Protein AF-A0A943MI79-F1 (afdb_monomer_lite)

Structure (mmCIF, N/CA/C/O backbone):
data_AF-A0A943MI79-F1
#
_entry.id   AF-A0A943MI79-F1
#
loop_
_atom_site.group_PDB
_atom_site.id
_atom_site.type_symbol
_atom_site.label_atom_id
_atom_site.label_alt_id
_atom_site.label_comp_id
_atom_site.label_asym_id
_atom_site.label_entity_id
_atom_site.label_seq_id
_atom_site.pdbx_PDB_ins_code
_atom_site.Cartn_x
_atom_site.Cartn_y
_atom_site.Cartn_z
_atom_site.occupancy
_atom_site.B_iso_or_equiv
_atom_site.auth_seq_id
_atom_site.auth_comp_id
_atom_site.auth_asym_id
_atom_site.auth_atom_id
_atom_site.pdbx_PDB_model_num
ATOM 1 N N . MET A 1 1 ? 28.385 -15.521 -28.835 1.00 50.22 1 MET A N 1
ATOM 2 C CA . MET A 1 1 ? 29.757 -15.027 -28.587 1.00 50.22 1 MET A CA 1
ATOM 3 C C . MET A 1 1 ? 29.673 -14.183 -27.328 1.00 50.22 1 MET A C 1
ATOM 5 O O . MET A 1 1 ? 28.839 -13.289 -27.308 1.00 50.22 1 MET A O 1
ATOM 9 N N . VAL A 1 2 ? 30.408 -14.514 -26.263 1.00 58.53 2 VAL A N 1
ATOM 10 C CA . VAL A 1 2 ? 30.379 -13.708 -25.030 1.00 58.53 2 VAL A CA 1
ATOM 11 C C . VAL A 1 2 ? 31.142 -12.418 -25.315 1.00 58.53 2 VAL A C 1
ATOM 13 O O . VAL A 1 2 ? 32.322 -12.466 -25.661 1.00 58.53 2 VAL A O 1
ATOM 16 N N . LYS A 1 3 ? 30.450 -11.279 -25.259 1.00 72.44 3 LYS A N 1
ATOM 17 C CA . LYS A 1 3 ? 31.059 -9.962 -25.451 1.00 72.44 3 LYS A CA 1
ATOM 18 C C . LYS A 1 3 ? 31.798 -9.605 -24.163 1.00 72.44 3 LYS A C 1
ATOM 20 O O . LYS A 1 3 ? 31.194 -9.609 -23.098 1.00 72.44 3 LYS A O 1
ATOM 25 N N . GLN A 1 4 ? 33.100 -9.354 -24.251 1.00 80.12 4 GLN A N 1
ATOM 26 C CA . GLN A 1 4 ? 33.868 -8.860 -23.110 1.00 80.12 4 GLN A CA 1
ATOM 27 C C . GLN A 1 4 ? 33.695 -7.345 -23.030 1.00 80.12 4 GLN A C 1
ATOM 29 O O . GLN A 1 4 ? 33.933 -6.648 -24.018 1.00 80.12 4 GLN A O 1
ATOM 34 N N . LEU A 1 5 ? 33.255 -6.858 -21.872 1.00 79.69 5 LEU A N 1
ATOM 35 C CA . LEU A 1 5 ? 33.102 -5.435 -21.592 1.00 79.69 5 LEU A CA 1
ATOM 36 C C . LEU A 1 5 ? 34.187 -5.000 -20.601 1.00 79.69 5 LEU A C 1
ATOM 38 O O . LEU A 1 5 ? 34.474 -5.747 -19.662 1.00 79.69 5 LEU A O 1
ATOM 42 N N . PRO A 1 6 ? 34.811 -3.829 -20.802 1.00 82.50 6 PRO A N 1
ATOM 43 C CA . PRO A 1 6 ? 35.737 -3.285 -19.823 1.00 82.50 6 PRO A CA 1
ATOM 44 C C . PRO A 1 6 ? 34.976 -2.918 -18.543 1.00 82.50 6 PRO A C 1
ATOM 46 O O . PRO A 1 6 ? 33.928 -2.279 -18.603 1.00 82.50 6 PRO A O 1
ATOM 49 N N . MET A 1 7 ? 35.517 -3.321 -17.395 1.00 84.94 7 MET A N 1
ATOM 50 C CA . MET A 1 7 ? 35.010 -2.928 -16.082 1.00 84.94 7 MET A CA 1
ATOM 51 C C . MET A 1 7 ? 35.642 -1.591 -15.686 1.00 84.94 7 MET A C 1
ATOM 53 O O . MET A 1 7 ? 36.858 -1.426 -15.820 1.00 84.94 7 MET A O 1
ATOM 57 N N . SER A 1 8 ? 34.834 -0.629 -15.240 1.00 87.25 8 SER A N 1
ATOM 58 C CA . SER A 1 8 ? 35.361 0.609 -14.660 1.00 87.25 8 SER A CA 1
ATOM 59 C C . SER A 1 8 ? 35.900 0.346 -13.251 1.00 87.25 8 SER A C 1
ATOM 61 O O . SER A 1 8 ? 35.514 -0.627 -12.603 1.00 87.25 8 SER A O 1
ATOM 63 N N . LEU A 1 9 ? 36.775 1.230 -12.762 1.00 90.25 9 LEU A N 1
ATOM 64 C CA . LEU A 1 9 ? 37.278 1.153 -11.385 1.00 90.25 9 LEU A CA 1
ATOM 65 C C . LEU A 1 9 ? 36.134 1.222 -10.366 1.00 90.25 9 LEU A C 1
ATOM 67 O O . LEU A 1 9 ? 36.117 0.445 -9.422 1.00 90.25 9 LEU A O 1
ATOM 71 N N . GLU A 1 10 ? 35.154 2.091 -10.610 1.00 91.00 10 GLU A N 1
ATOM 72 C CA . GLU A 1 10 ? 33.962 2.238 -9.768 1.00 91.00 10 GLU A CA 1
ATOM 73 C C . GLU A 1 10 ? 33.171 0.922 -9.691 1.00 91.00 10 GLU A C 1
ATOM 75 O O . GLU A 1 10 ? 32.843 0.457 -8.606 1.00 91.00 10 GLU A O 1
ATOM 80 N N . THR A 1 11 ? 32.928 0.254 -10.826 1.00 89.12 11 THR A N 1
ATOM 81 C CA . THR A 1 11 ? 32.250 -1.054 -10.829 1.00 89.12 11 THR A CA 1
ATOM 82 C C . THR A 1 11 ? 33.063 -2.123 -10.098 1.00 89.12 11 THR A C 1
ATOM 84 O O . THR A 1 11 ? 32.491 -2.965 -9.410 1.00 89.12 11 THR A O 1
ATOM 87 N N . GLU A 1 12 ? 34.391 -2.110 -10.226 1.00 92.00 12 GLU A N 1
ATOM 88 C CA . GLU A 1 12 ? 35.257 -3.049 -9.507 1.00 92.00 12 GLU A CA 1
ATOM 89 C C . GLU A 1 12 ? 35.198 -2.832 -7.983 1.00 92.00 12 GLU A C 1
ATOM 91 O O . GLU A 1 12 ? 35.189 -3.800 -7.219 1.00 92.00 12 GLU A O 1
ATOM 96 N N . GLU A 1 13 ? 35.144 -1.575 -7.536 1.00 93.94 13 GLU A N 1
ATOM 97 C CA . GLU A 1 13 ? 34.991 -1.212 -6.124 1.00 93.94 13 GLU A CA 1
ATOM 98 C C . GLU A 1 13 ? 33.644 -1.680 -5.558 1.00 93.94 13 GLU A C 1
ATOM 100 O O . GLU A 1 13 ? 33.624 -2.305 -4.496 1.00 93.94 13 GLU A O 1
ATOM 105 N N . GLU A 1 14 ? 32.546 -1.480 -6.291 1.00 92.00 14 GLU A N 1
ATOM 106 C CA . GLU A 1 14 ? 31.211 -1.950 -5.891 1.00 92.00 14 GLU A CA 1
ATOM 107 C C . GLU A 1 14 ? 31.137 -3.482 -5.785 1.00 92.00 14 GLU A C 1
ATOM 109 O O . GLU A 1 14 ? 30.591 -4.023 -4.823 1.00 92.00 14 GLU A O 1
ATOM 114 N N . LEU A 1 15 ? 31.753 -4.215 -6.720 1.00 91.31 15 LEU A N 1
ATOM 115 C CA . LEU A 1 15 ? 31.803 -5.681 -6.656 1.00 91.31 15 LEU A CA 1
ATOM 116 C C . LEU A 1 15 ? 32.612 -6.179 -5.450 1.00 91.31 15 LEU A C 1
ATOM 118 O O . LEU A 1 15 ? 32.195 -7.112 -4.766 1.00 91.31 15 LEU A O 1
ATOM 122 N N . LYS A 1 16 ? 33.736 -5.527 -5.132 1.00 91.38 16 LYS A N 1
ATOM 123 C CA . LYS A 1 16 ? 34.513 -5.832 -3.917 1.00 91.38 16 LYS A CA 1
ATOM 124 C C . LYS A 1 16 ? 33.726 -5.527 -2.643 1.00 91.38 16 LYS A C 1
ATOM 126 O O . LYS A 1 16 ? 33.853 -6.259 -1.659 1.00 91.38 16 LYS A O 1
ATOM 131 N N . ALA A 1 17 ? 32.930 -4.459 -2.642 1.00 91.69 17 ALA A N 1
ATOM 132 C CA . ALA A 1 17 ? 32.052 -4.130 -1.527 1.00 91.69 17 ALA A CA 1
ATOM 133 C C . ALA A 1 17 ? 30.959 -5.197 -1.341 1.00 91.69 17 ALA A C 1
ATOM 135 O O . ALA A 1 17 ? 30.714 -5.617 -0.208 1.00 91.69 17 ALA A O 1
ATOM 136 N N . ALA A 1 18 ? 30.371 -5.695 -2.433 1.00 91.56 18 ALA A N 1
ATOM 137 C CA . ALA A 1 18 ? 29.403 -6.791 -2.404 1.00 91.56 18 ALA A CA 1
ATOM 138 C C . ALA A 1 18 ? 30.010 -8.093 -1.847 1.00 91.56 18 ALA A C 1
ATOM 140 O O . ALA A 1 18 ? 29.411 -8.713 -0.965 1.00 91.56 18 ALA A O 1
ATOM 141 N N . ASP A 1 19 ? 31.226 -8.462 -2.269 1.00 91.81 19 ASP A N 1
ATOM 142 C CA . ASP A 1 19 ? 31.959 -9.615 -1.722 1.00 91.81 19 ASP A CA 1
ATOM 143 C C . ASP A 1 19 ? 32.205 -9.467 -0.214 1.00 91.81 19 ASP A C 1
ATOM 145 O O . ASP A 1 19 ? 32.021 -10.410 0.559 1.00 91.81 19 ASP A O 1
ATOM 149 N N . HIS A 1 20 ? 32.601 -8.269 0.228 1.00 92.69 20 HIS A N 1
ATOM 150 C CA . HIS A 1 20 ? 32.823 -8.004 1.646 1.00 92.69 20 HIS A CA 1
ATOM 151 C C . HIS A 1 20 ? 31.525 -8.097 2.457 1.00 92.69 20 HIS A C 1
ATOM 153 O O . HIS A 1 20 ? 31.521 -8.671 3.546 1.00 92.69 20 HIS A O 1
ATOM 159 N N . LEU A 1 21 ? 30.414 -7.579 1.927 1.00 93.25 21 LEU A N 1
ATOM 160 C CA . LEU A 1 21 ? 29.099 -7.692 2.556 1.00 93.25 21 LEU A CA 1
ATOM 161 C C . LEU A 1 21 ? 28.654 -9.158 2.662 1.00 93.25 21 LEU A C 1
ATOM 163 O O . LEU A 1 21 ? 28.155 -9.581 3.706 1.00 93.25 21 LEU A O 1
ATOM 167 N N . PHE A 1 22 ? 28.899 -9.955 1.618 1.00 95.81 22 PHE A N 1
ATOM 168 C CA . PHE A 1 22 ? 28.648 -11.393 1.637 1.00 95.81 22 PHE A CA 1
ATOM 169 C C . PHE A 1 22 ? 29.450 -12.086 2.746 1.00 95.81 22 PHE A C 1
ATOM 171 O O . PHE A 1 22 ? 28.882 -12.834 3.545 1.00 95.81 22 PHE A O 1
ATOM 178 N N . GLU A 1 23 ? 30.751 -11.788 2.848 1.00 94.88 23 GLU A N 1
ATOM 179 C CA . GLU A 1 23 ? 31.615 -12.303 3.916 1.00 94.88 23 GLU A CA 1
ATOM 180 C C . GLU A 1 23 ? 31.106 -11.928 5.311 1.00 94.88 23 GLU A C 1
ATOM 182 O O . GLU A 1 23 ? 31.131 -12.763 6.215 1.00 94.88 23 GLU A O 1
ATOM 187 N N . GLN A 1 24 ? 30.608 -10.704 5.494 1.00 95.31 24 GLN A N 1
ATOM 188 C CA . GLN A 1 24 ? 30.042 -10.264 6.769 1.00 95.31 24 GLN A CA 1
ATOM 189 C C . GLN A 1 24 ? 28.765 -11.027 7.140 1.00 95.31 24 GLN A C 1
ATOM 191 O O . GLN A 1 24 ? 28.592 -11.385 8.305 1.00 95.31 24 GLN A O 1
ATOM 196 N N . TYR A 1 25 ? 27.870 -11.272 6.179 1.00 94.69 25 TYR A N 1
ATOM 197 C CA . TYR A 1 25 ? 26.565 -11.888 6.450 1.00 94.69 25 TYR A CA 1
ATOM 198 C C . TYR A 1 25 ? 26.663 -13.405 6.610 1.00 94.69 25 TYR A C 1
ATOM 200 O O . TYR A 1 25 ? 26.026 -13.977 7.495 1.00 94.69 25 TYR A O 1
ATOM 208 N N . TYR A 1 26 ? 27.481 -14.058 5.784 1.00 95.00 26 TYR A N 1
ATOM 209 C CA . TYR A 1 26 ? 27.602 -15.516 5.766 1.00 95.00 26 TYR A CA 1
ATOM 210 C C . TYR A 1 26 ? 28.847 -16.049 6.484 1.00 95.00 26 TYR A C 1
ATOM 212 O O . TYR A 1 26 ? 28.969 -17.259 6.674 1.00 95.00 26 TYR A O 1
ATOM 220 N N . GLY A 1 27 ? 29.785 -15.186 6.886 1.00 96.38 27 GLY A N 1
ATOM 221 C CA . GLY A 1 27 ? 31.021 -15.585 7.570 1.00 96.38 27 GLY A CA 1
ATOM 222 C C . GLY A 1 27 ? 32.015 -16.343 6.682 1.00 96.38 27 GLY A C 1
ATOM 223 O O . GLY A 1 27 ? 32.941 -16.975 7.195 1.00 96.38 27 GLY A O 1
ATOM 224 N N . ARG A 1 28 ? 31.825 -16.319 5.357 1.00 95.81 28 ARG A N 1
ATOM 225 C CA . ARG A 1 28 ? 32.677 -16.983 4.361 1.00 95.81 28 ARG A CA 1
ATOM 226 C C . ARG A 1 28 ? 32.732 -16.178 3.068 1.00 95.81 28 ARG A C 1
ATOM 228 O O . ARG A 1 28 ? 31.814 -15.423 2.778 1.00 95.81 28 ARG A O 1
ATOM 235 N N . LYS A 1 29 ? 33.768 -16.410 2.262 1.00 93.88 29 LYS A N 1
ATOM 236 C CA . LYS A 1 29 ? 33.845 -15.865 0.900 1.00 93.88 29 LYS A CA 1
ATOM 237 C C . LYS A 1 29 ? 32.759 -16.481 0.004 1.00 93.88 29 LYS A C 1
ATOM 239 O O . LYS A 1 29 ? 32.438 -17.658 0.225 1.00 93.88 29 LYS A O 1
ATOM 244 N N . PRO A 1 30 ? 32.240 -15.741 -0.992 1.00 93.38 30 PRO A N 1
ATOM 245 C CA . PRO A 1 30 ? 31.402 -16.329 -2.029 1.00 93.38 30 PRO A CA 1
ATOM 246 C C . PRO A 1 30 ? 32.192 -17.383 -2.819 1.00 93.38 30 PRO A C 1
ATOM 248 O O . PRO A 1 30 ? 33.409 -17.265 -3.005 1.00 93.38 30 PRO A O 1
ATOM 251 N N . ASP A 1 31 ? 31.511 -18.442 -3.241 1.00 93.25 31 ASP A N 1
ATOM 252 C CA . ASP A 1 31 ? 32.048 -19.480 -4.113 1.00 93.25 31 ASP A CA 1
ATOM 253 C C . ASP A 1 31 ? 31.422 -19.411 -5.519 1.00 93.25 31 ASP A C 1
ATOM 255 O O . ASP A 1 31 ? 30.925 -18.372 -5.941 1.00 93.25 31 ASP A O 1
ATOM 259 N N . LYS A 1 32 ? 31.540 -20.487 -6.305 1.00 91.31 32 LYS A N 1
ATOM 260 C CA . LYS A 1 32 ? 31.074 -20.508 -7.700 1.00 91.31 32 LYS A CA 1
ATOM 261 C C . LYS A 1 32 ? 29.561 -20.674 -7.846 1.00 91.31 32 LYS A C 1
ATOM 263 O O . LYS A 1 32 ? 29.057 -20.415 -8.934 1.00 91.31 32 LYS A O 1
ATOM 268 N N . GLU A 1 33 ? 28.882 -21.153 -6.808 1.00 92.81 33 GLU A N 1
ATOM 269 C CA . GLU A 1 33 ? 27.432 -21.362 -6.795 1.00 92.81 33 GLU A CA 1
ATOM 270 C C . GLU A 1 33 ? 26.692 -20.147 -6.211 1.00 92.81 33 GLU A C 1
ATOM 272 O O . GLU A 1 33 ? 25.475 -20.037 -6.357 1.00 92.81 33 GLU A O 1
ATOM 277 N N . ASP A 1 34 ? 27.413 -19.226 -5.564 1.00 92.69 34 ASP A N 1
ATOM 278 C CA . ASP A 1 34 ? 26.846 -17.990 -5.033 1.00 92.69 34 ASP A CA 1
ATOM 279 C C . ASP A 1 34 ? 26.646 -16.934 -6.130 1.00 92.69 34 ASP A C 1
ATOM 281 O O . ASP A 1 34 ? 27.449 -16.771 -7.054 1.00 92.69 34 ASP A O 1
ATOM 285 N N . TYR A 1 35 ? 25.569 -16.159 -6.001 1.00 89.94 35 TYR A N 1
ATOM 286 C CA . TYR A 1 35 ? 25.301 -15.044 -6.900 1.00 89.94 35 TYR A CA 1
ATOM 287 C C . TYR A 1 35 ? 26.186 -13.845 -6.562 1.00 89.94 35 TYR A C 1
ATOM 289 O O . TYR A 1 35 ? 26.303 -13.450 -5.402 1.00 89.94 35 TYR A O 1
ATOM 297 N N . VAL A 1 36 ? 26.708 -13.179 -7.594 1.00 85.75 36 VAL A N 1
ATOM 298 C CA . VAL A 1 36 ? 27.432 -11.902 -7.443 1.00 85.75 36 VAL A CA 1
ATOM 299 C C . VAL A 1 36 ? 26.549 -10.848 -6.757 1.00 85.75 36 VAL A C 1
ATOM 301 O O . VAL A 1 36 ? 26.995 -10.141 -5.862 1.00 85.75 36 VAL A O 1
ATOM 304 N N . PHE A 1 37 ? 25.263 -10.800 -7.112 1.00 86.69 37 PHE A N 1
ATOM 305 C CA . PHE A 1 37 ? 24.269 -9.898 -6.525 1.00 86.69 37 PHE A CA 1
ATOM 306 C C . PHE A 1 37 ? 23.325 -10.645 -5.570 1.00 86.69 37 PHE A C 1
ATOM 308 O O . PHE A 1 37 ? 22.112 -10.659 -5.748 1.00 86.69 37 PHE A O 1
ATOM 315 N N . SER A 1 38 ? 23.892 -11.302 -4.552 1.00 87.44 38 SER A 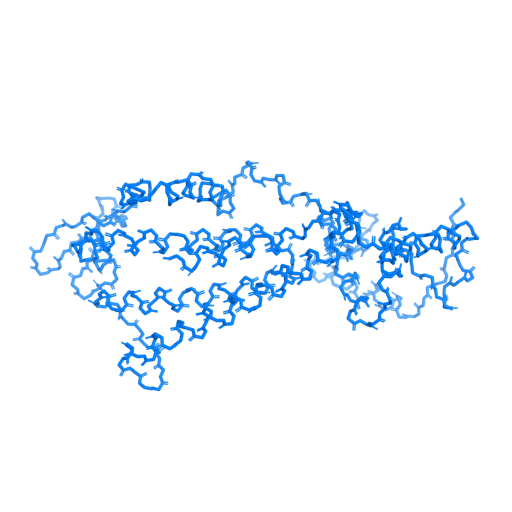N 1
ATOM 316 C CA . SER A 1 38 ? 23.161 -12.192 -3.626 1.00 87.44 38 SER A CA 1
ATOM 317 C C . SER A 1 38 ? 22.038 -11.534 -2.810 1.00 87.44 38 SER A C 1
ATOM 319 O O . SER A 1 38 ? 21.171 -12.240 -2.300 1.00 87.44 38 SER A O 1
ATOM 321 N N . PHE A 1 39 ? 22.0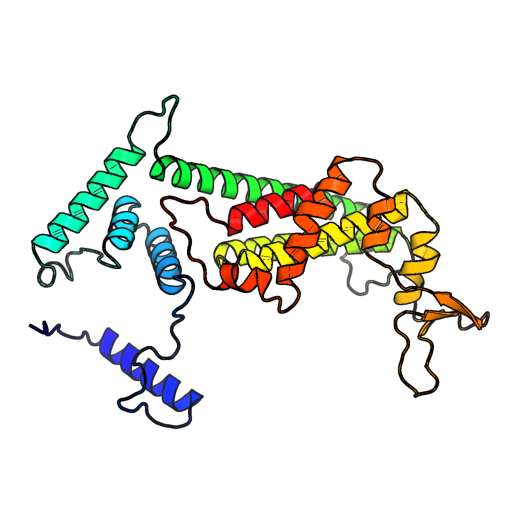59 -10.211 -2.644 1.00 88.81 39 PHE A N 1
ATOM 322 C CA . PHE A 1 39 ? 21.105 -9.477 -1.798 1.00 88.81 39 PHE A CA 1
ATOM 323 C C . PHE A 1 39 ? 20.131 -8.606 -2.592 1.00 88.81 39 PHE A C 1
ATOM 325 O O . PHE A 1 39 ? 19.312 -7.903 -2.004 1.00 88.81 39 PHE A O 1
ATOM 332 N N . THR A 1 40 ? 20.221 -8.640 -3.920 1.00 88.06 40 THR A N 1
ATOM 333 C CA . THR A 1 40 ? 19.314 -7.899 -4.788 1.00 88.06 40 THR A CA 1
ATOM 334 C C . THR A 1 40 ? 17.960 -8.609 -4.833 1.00 88.06 40 THR A C 1
ATOM 336 O O . THR A 1 40 ? 17.926 -9.824 -5.045 1.00 88.06 40 THR A O 1
ATOM 339 N N . PRO A 1 41 ? 16.838 -7.895 -4.635 1.00 87.62 41 PRO A N 1
ATOM 340 C CA . PRO A 1 41 ? 15.515 -8.493 -4.752 1.00 87.62 41 PRO A CA 1
ATOM 341 C C . PRO A 1 41 ? 15.273 -8.980 -6.186 1.00 87.62 41 PRO A C 1
ATOM 343 O O . PRO A 1 41 ? 15.570 -8.281 -7.153 1.00 87.62 41 PRO A O 1
ATOM 346 N N . ILE A 1 42 ? 14.738 -10.197 -6.309 1.00 87.25 42 ILE A N 1
ATOM 347 C CA . ILE A 1 42 ? 14.432 -10.864 -7.591 1.00 87.25 42 ILE A CA 1
ATOM 348 C C . ILE A 1 42 ? 12.924 -11.067 -7.803 1.00 87.25 42 ILE A C 1
ATOM 350 O O . ILE A 1 42 ? 12.510 -11.888 -8.617 1.00 87.25 42 ILE A O 1
ATOM 354 N N . TYR A 1 43 ? 12.103 -10.383 -7.011 1.00 86.88 43 TYR A N 1
ATOM 355 C CA . TYR A 1 43 ? 10.649 -10.473 -7.034 1.00 86.88 43 TYR A CA 1
ATOM 356 C C . TYR A 1 43 ? 10.045 -9.114 -7.393 1.00 86.88 43 TYR A C 1
ATOM 358 O O . TYR A 1 43 ? 10.663 -8.077 -7.160 1.00 86.88 43 TYR A O 1
ATOM 366 N N . GLN A 1 44 ? 8.839 -9.151 -7.967 1.00 82.50 44 GLN A N 1
ATOM 367 C CA . GLN A 1 44 ? 7.999 -7.981 -8.258 1.00 82.50 44 GLN A CA 1
ATOM 368 C C . GLN A 1 44 ? 8.694 -6.847 -9.039 1.00 82.50 44 GLN A C 1
ATOM 370 O O . GLN A 1 44 ? 8.304 -5.691 -8.911 1.00 82.50 44 GLN A O 1
ATOM 375 N N . ASP A 1 45 ? 9.719 -7.161 -9.837 1.00 86.50 45 ASP A N 1
ATOM 376 C CA . ASP A 1 45 ? 10.508 -6.180 -10.594 1.00 86.50 45 ASP A CA 1
ATOM 377 C C . ASP A 1 45 ? 11.009 -4.998 -9.732 1.00 86.50 45 ASP A C 1
ATOM 379 O O . ASP A 1 45 ? 11.220 -3.888 -10.219 1.00 86.50 45 ASP A O 1
ATOM 383 N N . GLU A 1 46 ? 11.248 -5.232 -8.435 1.00 88.31 46 GLU A N 1
ATOM 384 C CA . GLU A 1 46 ? 11.545 -4.172 -7.461 1.00 88.31 46 GLU A CA 1
ATOM 385 C C . GLU A 1 46 ? 12.778 -3.344 -7.863 1.00 88.31 46 GLU A C 1
ATOM 387 O O . GLU A 1 46 ? 12.778 -2.115 -7.772 1.00 88.31 46 GLU A O 1
ATOM 392 N N . LEU A 1 47 ? 13.830 -4.008 -8.359 1.00 89.38 47 LEU A N 1
ATOM 393 C CA . LEU A 1 47 ? 15.024 -3.322 -8.852 1.00 89.38 47 LEU A CA 1
ATOM 394 C C . LEU A 1 47 ? 14.704 -2.428 -10.057 1.00 89.38 47 LEU A C 1
ATOM 396 O O . LEU A 1 47 ? 15.174 -1.293 -10.109 1.00 89.38 47 LEU A O 1
ATOM 400 N N . LEU A 1 48 ? 13.914 -2.930 -11.009 1.00 90.44 48 LEU A N 1
ATOM 401 C CA . LEU A 1 48 ? 13.544 -2.201 -12.219 1.00 90.44 48 LEU A CA 1
ATOM 402 C C . LEU A 1 48 ? 12.794 -0.918 -11.855 1.00 90.44 48 LEU A C 1
ATOM 404 O O . LEU A 1 48 ? 13.167 0.162 -12.313 1.00 90.44 48 LEU A O 1
ATOM 408 N N . PHE A 1 49 ? 11.802 -1.016 -10.970 1.00 89.62 49 PHE A N 1
ATOM 409 C CA . PHE A 1 49 ? 11.030 0.140 -10.528 1.00 89.62 49 PHE A CA 1
ATOM 410 C C . PHE A 1 49 ? 11.867 1.165 -9.757 1.00 89.62 49 PHE A C 1
ATOM 412 O O . PHE A 1 49 ? 11.734 2.361 -10.018 1.00 89.62 49 PHE A O 1
ATOM 419 N N . LYS A 1 50 ? 12.783 0.728 -8.880 1.00 90.19 50 LYS A N 1
ATOM 420 C CA . LYS A 1 50 ? 13.716 1.638 -8.189 1.00 90.19 50 LYS A CA 1
ATOM 421 C C . LYS A 1 50 ? 14.646 2.360 -9.160 1.00 90.19 50 LYS A C 1
ATOM 423 O O . LYS A 1 50 ? 14.929 3.544 -8.981 1.00 90.19 50 LYS A O 1
ATOM 428 N N . VAL A 1 51 ? 15.113 1.676 -10.207 1.00 92.69 51 VAL A N 1
ATOM 429 C CA . VAL A 1 51 ? 15.924 2.321 -11.247 1.00 92.69 51 VAL A CA 1
ATOM 430 C C . VAL A 1 51 ? 15.084 3.321 -12.039 1.00 92.69 51 VAL A C 1
ATOM 432 O O . VAL A 1 51 ? 15.533 4.445 -12.238 1.00 92.69 51 VAL A O 1
ATOM 435 N N . MET A 1 52 ? 13.862 2.965 -12.445 1.00 93.62 52 MET A N 1
ATOM 436 C CA . MET A 1 52 ? 12.963 3.884 -13.155 1.00 93.62 52 MET A CA 1
ATOM 437 C C . MET A 1 52 ? 12.655 5.145 -12.335 1.00 93.62 52 MET A C 1
ATOM 439 O O . MET A 1 52 ? 12.717 6.250 -12.877 1.00 93.62 52 MET A O 1
ATOM 443 N N . GLU A 1 53 ? 12.404 5.008 -11.030 1.00 91.94 53 GLU A N 1
ATOM 444 C CA . GLU A 1 53 ? 12.235 6.144 -10.116 1.00 91.94 53 GLU A CA 1
ATOM 445 C C . GLU A 1 53 ? 13.504 7.010 -10.059 1.00 91.94 53 GLU A C 1
ATOM 447 O O . GLU A 1 53 ? 13.438 8.231 -10.209 1.00 91.94 53 GLU A O 1
ATOM 452 N N . ALA A 1 54 ? 14.682 6.395 -9.915 1.00 94.62 54 ALA A N 1
ATOM 453 C CA . ALA A 1 54 ? 15.950 7.120 -9.901 1.00 94.62 54 ALA A CA 1
ATOM 454 C C . ALA A 1 54 ? 16.215 7.874 -11.220 1.00 94.62 54 ALA A C 1
ATOM 456 O O . ALA A 1 54 ? 16.707 9.007 -11.192 1.00 94.62 54 ALA A O 1
ATOM 457 N N . LEU A 1 55 ? 15.864 7.287 -12.372 1.00 95.31 55 LEU A N 1
ATOM 458 C CA . LEU A 1 55 ? 15.941 7.944 -13.682 1.00 95.31 55 LEU A CA 1
ATOM 459 C C . LEU A 1 55 ? 15.007 9.160 -13.737 1.00 95.31 55 LEU A C 1
ATOM 461 O O . LEU A 1 55 ? 15.439 10.245 -14.136 1.00 95.31 55 LEU A O 1
ATOM 465 N N . GLN A 1 56 ? 13.764 9.011 -13.276 1.00 93.44 56 GLN A N 1
ATOM 466 C CA . GLN A 1 56 ? 12.796 10.106 -13.217 1.00 93.44 56 GLN A CA 1
ATOM 467 C C . GLN A 1 56 ? 13.292 11.253 -12.324 1.00 93.44 56 GLN A C 1
ATOM 469 O O . GLN A 1 56 ? 13.292 12.410 -12.748 1.00 93.44 56 GLN A O 1
ATOM 474 N N . LEU A 1 57 ? 13.775 10.945 -11.116 1.00 94.00 57 LEU A N 1
ATOM 475 C CA . LEU A 1 57 ? 14.328 11.932 -10.179 1.00 94.00 57 LEU A CA 1
ATOM 476 C C . LEU A 1 57 ? 15.595 12.616 -10.713 1.00 94.00 57 LEU A C 1
ATOM 478 O O . LEU A 1 57 ? 15.870 13.765 -10.369 1.00 94.00 57 LEU A O 1
ATOM 482 N N . SER A 1 58 ? 16.341 11.936 -11.586 1.00 95.56 58 SER A N 1
ATOM 483 C CA . SER A 1 58 ? 17.515 12.487 -12.274 1.00 95.56 58 SER A CA 1
ATOM 484 C C . SER A 1 58 ? 17.158 13.359 -13.485 1.00 95.56 58 SER A C 1
ATOM 486 O O . SER A 1 58 ? 18.053 13.882 -14.150 1.00 95.56 58 SER A O 1
ATOM 488 N N . GLY A 1 59 ? 15.866 13.536 -13.783 1.00 95.50 59 GLY A N 1
ATOM 489 C CA . GLY A 1 59 ? 15.390 14.341 -14.907 1.00 95.50 59 GLY A CA 1
ATOM 490 C C . GLY A 1 59 ? 15.577 13.673 -16.269 1.00 95.50 59 GLY A C 1
ATOM 491 O O . GLY A 1 59 ? 15.625 14.372 -17.282 1.00 95.50 59 GLY A O 1
ATOM 492 N N . ILE A 1 60 ? 15.706 12.342 -16.307 1.00 96.00 60 ILE A N 1
ATOM 493 C CA . ILE A 1 60 ? 15.740 11.594 -17.565 1.00 96.00 60 ILE A CA 1
ATOM 494 C C . ILE A 1 60 ? 14.366 11.701 -18.248 1.00 96.00 60 ILE A C 1
ATOM 496 O O . ILE A 1 60 ? 13.344 11.569 -17.568 1.00 96.00 60 ILE A O 1
ATOM 500 N N . PRO A 1 61 ? 14.310 11.952 -19.570 1.00 95.94 61 PRO A N 1
ATOM 501 C CA . PRO A 1 61 ? 13.041 12.102 -20.276 1.00 95.94 61 PRO A CA 1
ATOM 502 C C . PRO A 1 61 ? 12.154 10.843 -20.197 1.00 95.94 61 PRO A C 1
ATOM 504 O O . PRO A 1 61 ? 12.679 9.727 -20.263 1.00 95.94 61 PRO A O 1
ATOM 507 N N . PRO A 1 62 ? 10.817 10.977 -20.101 1.00 96.38 62 PRO A N 1
ATOM 508 C CA . PRO A 1 62 ? 9.907 9.834 -19.992 1.00 96.38 62 PRO A CA 1
ATOM 509 C C . PRO A 1 62 ? 10.012 8.823 -21.141 1.00 96.38 62 PRO A C 1
ATOM 511 O O . PRO A 1 62 ? 9.883 7.623 -20.910 1.00 96.38 62 PRO A O 1
ATOM 514 N N . GLU A 1 63 ? 10.286 9.281 -22.364 1.00 97.12 63 GLU A N 1
ATOM 515 C CA . GLU A 1 63 ? 10.489 8.415 -23.528 1.00 97.12 63 GLU A CA 1
ATOM 516 C C . GLU A 1 63 ? 11.732 7.525 -23.399 1.00 97.12 63 GLU A C 1
ATOM 518 O O . GLU A 1 63 ? 11.731 6.389 -23.872 1.00 97.12 63 GLU A O 1
ATOM 523 N N . ASP A 1 64 ? 12.778 8.015 -22.730 1.00 97.12 64 ASP A N 1
ATOM 524 C CA . ASP A 1 64 ? 13.999 7.259 -22.454 1.00 97.12 64 ASP A CA 1
ATOM 525 C C . ASP A 1 64 ? 13.767 6.228 -21.339 1.00 97.12 64 ASP A C 1
ATOM 527 O O . ASP A 1 64 ? 14.248 5.101 -21.438 1.00 97.12 64 ASP A O 1
ATOM 531 N N . ILE A 1 65 ? 12.963 6.565 -20.322 1.00 97.44 65 ILE A N 1
ATOM 532 C CA . ILE A 1 65 ? 12.561 5.626 -19.259 1.00 97.44 65 ILE A CA 1
ATOM 533 C C . ILE A 1 65 ? 11.665 4.513 -19.829 1.00 97.44 65 ILE A C 1
ATOM 535 O O . ILE A 1 65 ? 11.857 3.338 -19.513 1.00 97.44 65 ILE A O 1
ATOM 539 N N . TYR A 1 66 ? 10.736 4.858 -20.724 1.00 97.50 66 TYR A N 1
ATOM 540 C CA . TYR A 1 66 ? 9.915 3.878 -21.435 1.00 97.50 66 TYR A CA 1
ATOM 541 C C . TYR A 1 66 ? 10.771 2.943 -22.293 1.00 97.50 66 TYR A C 1
ATOM 543 O O . TYR A 1 66 ? 10.629 1.723 -22.225 1.00 97.50 66 TYR A O 1
ATOM 551 N N . ALA A 1 67 ? 11.705 3.495 -23.072 1.00 97.38 67 ALA A N 1
ATOM 552 C CA . ALA A 1 67 ? 12.606 2.687 -23.880 1.00 97.38 67 ALA A CA 1
ATOM 553 C C . ALA A 1 67 ? 13.489 1.780 -23.011 1.00 97.38 67 ALA A C 1
ATOM 555 O O . ALA A 1 67 ? 13.640 0.606 -23.340 1.00 97.38 67 ALA A O 1
ATOM 556 N N . TYR A 1 68 ? 13.996 2.274 -21.878 1.00 96.81 68 TYR A N 1
ATOM 557 C CA . TYR A 1 68 ? 14.715 1.475 -20.882 1.00 96.81 68 TYR A CA 1
ATOM 558 C C . TYR A 1 68 ? 13.882 0.280 -20.396 1.00 96.81 68 TYR A C 1
ATOM 560 O O . TYR A 1 68 ? 14.369 -0.849 -20.425 1.00 96.81 68 TYR A O 1
ATOM 568 N N . TYR A 1 69 ? 12.610 0.498 -20.050 1.00 96.44 69 TYR A N 1
ATOM 569 C CA . TYR A 1 69 ? 11.685 -0.570 -19.659 1.00 96.44 69 TYR A CA 1
ATOM 570 C C . TYR A 1 69 ? 11.483 -1.607 -20.780 1.00 96.44 69 TYR A C 1
ATOM 572 O O . TYR A 1 69 ? 11.676 -2.804 -20.575 1.00 96.44 69 TYR A O 1
ATOM 580 N N . LYS A 1 70 ? 11.166 -1.164 -22.005 1.00 96.25 70 LYS A N 1
ATOM 581 C CA . LYS A 1 70 ? 10.873 -2.062 -23.143 1.00 96.25 70 LYS A CA 1
ATOM 582 C C . LYS A 1 70 ? 12.085 -2.827 -23.674 1.00 96.25 70 LYS A C 1
ATOM 584 O O . LYS A 1 70 ? 11.921 -3.824 -24.379 1.00 96.25 70 LYS A O 1
ATOM 589 N N . THR A 1 71 ? 13.286 -2.349 -23.377 1.00 94.56 71 THR A N 1
ATOM 590 C CA . THR A 1 71 ? 14.552 -2.964 -23.795 1.00 94.56 71 THR A CA 1
ATOM 591 C C . THR A 1 71 ? 15.213 -3.786 -22.694 1.00 94.56 71 THR A C 1
ATOM 593 O O . THR A 1 71 ? 16.338 -4.237 -22.897 1.00 94.56 71 THR A O 1
ATOM 596 N N . ASP A 1 72 ? 14.528 -3.996 -21.565 1.00 90.44 72 ASP A N 1
ATOM 597 C CA . ASP A 1 72 ? 15.051 -4.742 -20.414 1.00 90.44 72 ASP A CA 1
ATOM 598 C C . ASP A 1 72 ? 16.364 -4.139 -19.875 1.00 90.44 72 ASP A C 1
ATOM 600 O O . ASP A 1 72 ? 17.354 -4.817 -19.601 1.00 90.44 72 ASP A O 1
ATOM 604 N N . GLY A 1 73 ? 16.388 -2.807 -19.772 1.00 91.44 73 GLY A N 1
ATOM 605 C CA . GLY A 1 73 ? 17.434 -2.079 -19.065 1.00 91.44 73 GLY A CA 1
ATOM 606 C C . GLY A 1 73 ? 18.451 -1.331 -19.932 1.00 91.44 73 GLY A C 1
ATOM 607 O O . GLY A 1 73 ? 19.475 -0.872 -19.414 1.00 91.44 73 GLY A O 1
ATOM 608 N N . LEU A 1 74 ? 18.221 -1.180 -21.241 1.00 92.75 74 LEU A N 1
ATOM 609 C CA . LEU A 1 74 ? 19.128 -0.408 -22.092 1.00 92.75 74 LEU A CA 1
ATOM 610 C C . LEU A 1 74 ? 18.871 1.092 -21.928 1.00 92.75 74 LEU A C 1
ATOM 612 O O . LEU A 1 74 ? 17.806 1.588 -22.269 1.00 92.75 74 LEU A O 1
ATOM 616 N N . LEU A 1 75 ? 19.886 1.832 -21.484 1.00 91.44 75 LEU A N 1
ATOM 617 C CA . LEU A 1 75 ? 19.901 3.295 -21.520 1.00 91.44 75 LEU A CA 1
ATOM 618 C C . LEU A 1 75 ? 21.069 3.753 -22.396 1.00 91.44 75 LEU A C 1
ATOM 620 O O . LEU A 1 75 ? 22.228 3.716 -21.974 1.00 91.44 75 LEU A O 1
ATOM 624 N N . ALA A 1 76 ? 20.784 4.120 -23.645 1.00 87.06 76 ALA A N 1
ATOM 625 C CA . ALA A 1 76 ? 21.820 4.506 -24.597 1.00 87.06 76 ALA A CA 1
ATOM 626 C C . ALA A 1 76 ? 22.362 5.910 -24.283 1.00 87.06 76 ALA A C 1
ATOM 628 O O . ALA A 1 76 ? 21.618 6.888 -24.256 1.00 87.06 76 ALA A O 1
ATOM 629 N N . CYS A 1 77 ? 23.673 6.026 -24.075 1.00 84.56 77 CYS A N 1
ATOM 630 C CA . CYS A 1 77 ? 24.341 7.292 -23.799 1.00 84.56 77 CYS A CA 1
ATOM 631 C C . CYS A 1 77 ? 25.738 7.343 -24.430 1.00 84.56 77 CYS A C 1
ATOM 633 O O . CYS A 1 77 ? 26.282 6.345 -24.904 1.00 84.56 77 CYS A O 1
ATOM 635 N N . SER A 1 78 ? 26.366 8.519 -24.409 1.00 85.19 78 SER A N 1
ATOM 636 C CA . SER A 1 78 ? 27.701 8.719 -24.992 1.00 85.19 78 SER A CA 1
ATOM 637 C C . SER A 1 78 ? 28.784 7.816 -24.387 1.00 85.19 78 SER A C 1
ATOM 639 O O . SER A 1 78 ? 29.783 7.542 -25.047 1.00 85.19 78 SER A O 1
ATOM 641 N N . VAL A 1 79 ? 28.590 7.338 -23.154 1.00 84.19 79 VAL A N 1
ATOM 642 C CA . VAL A 1 79 ? 29.558 6.504 -22.427 1.00 84.19 79 VAL A CA 1
ATOM 643 C C . VAL A 1 79 ? 29.506 5.039 -22.872 1.00 84.19 79 VAL A C 1
ATOM 645 O O . VAL A 1 79 ? 30.532 4.358 -22.853 1.00 84.19 79 VAL A O 1
ATOM 648 N N . ASN A 1 80 ? 28.338 4.542 -23.297 1.00 86.12 80 ASN A N 1
ATOM 649 C CA . ASN A 1 80 ? 28.144 3.132 -23.642 1.00 86.12 80 ASN A CA 1
ATOM 650 C C . ASN A 1 80 ? 27.810 2.871 -25.122 1.00 86.12 80 ASN A C 1
ATOM 652 O O . ASN A 1 80 ? 27.835 1.711 -25.528 1.00 86.12 80 ASN A O 1
ATOM 656 N N . ASP A 1 81 ? 27.583 3.905 -25.940 1.00 87.88 81 ASP A N 1
ATOM 657 C CA . ASP A 1 81 ? 27.130 3.791 -27.337 1.00 87.88 81 ASP A CA 1
ATOM 658 C C . ASP A 1 81 ? 27.957 2.814 -28.194 1.00 87.88 81 ASP A C 1
ATOM 660 O O . ASP A 1 81 ? 27.411 1.997 -28.936 1.00 87.88 81 ASP A O 1
ATOM 664 N N . GLN A 1 82 ? 29.283 2.827 -28.043 1.00 88.25 82 GLN A N 1
ATOM 665 C CA . GLN A 1 82 ? 30.197 1.935 -28.771 1.00 88.25 82 GLN A CA 1
ATOM 666 C C . GLN A 1 82 ? 30.018 0.442 -28.431 1.00 88.25 82 GLN A C 1
ATOM 668 O O . GLN A 1 82 ? 30.462 -0.436 -29.174 1.00 88.25 82 GLN A O 1
ATOM 673 N N . PHE A 1 83 ? 29.385 0.137 -27.297 1.00 87.19 83 PHE A N 1
ATOM 674 C CA . PHE A 1 83 ? 29.132 -1.222 -26.829 1.00 87.19 83 PHE A CA 1
ATOM 675 C C . PHE A 1 83 ? 27.724 -1.719 -27.164 1.00 87.19 83 PHE A C 1
ATOM 677 O O . PHE A 1 83 ? 27.457 -2.907 -26.974 1.00 87.19 83 PHE A O 1
ATOM 684 N N . ILE A 1 84 ? 26.852 -0.877 -27.715 1.00 89.81 84 ILE A N 1
ATOM 685 C CA . ILE A 1 84 ? 25.479 -1.239 -28.078 1.00 89.81 84 ILE A CA 1
ATOM 686 C C . ILE A 1 84 ? 25.453 -1.679 -29.547 1.00 89.81 84 ILE A C 1
ATOM 688 O O . ILE A 1 84 ? 26.138 -1.095 -30.387 1.00 89.81 84 ILE A O 1
ATOM 692 N N . SER A 1 85 ? 24.716 -2.744 -29.877 1.00 91.38 85 SER A N 1
ATOM 693 C CA . SER A 1 85 ? 24.581 -3.158 -31.277 1.00 91.38 85 SER A CA 1
ATOM 694 C C . SER A 1 85 ? 23.685 -2.184 -32.050 1.00 91.38 85 SER A C 1
ATOM 696 O O . SER A 1 85 ? 22.757 -1.612 -31.488 1.00 91.38 85 SER A O 1
ATOM 698 N N . GLU A 1 86 ? 23.906 -2.026 -33.358 1.00 93.50 86 GLU A N 1
ATOM 699 C CA . GLU A 1 86 ? 23.046 -1.172 -34.199 1.00 93.50 86 GLU A CA 1
ATOM 700 C C . GLU A 1 86 ? 21.573 -1.604 -34.172 1.00 93.50 86 GLU A C 1
ATOM 702 O O . GLU A 1 86 ? 20.674 -0.778 -34.319 1.00 93.50 86 GLU A O 1
ATOM 707 N N . LYS A 1 87 ? 21.316 -2.899 -33.946 1.00 94.38 87 LYS A N 1
ATOM 708 C CA . LYS A 1 87 ? 19.961 -3.411 -33.754 1.00 94.38 87 LYS A CA 1
ATOM 709 C C . LYS A 1 87 ? 19.355 -2.868 -32.457 1.00 94.38 87 LYS A C 1
ATOM 711 O O . LYS A 1 87 ? 18.280 -2.289 -32.512 1.00 94.38 87 LYS A O 1
ATOM 716 N N . ASP A 1 88 ? 20.054 -2.997 -31.331 1.00 94.94 88 ASP A N 1
ATOM 717 C CA . ASP A 1 88 ? 19.524 -2.570 -30.028 1.00 94.94 88 ASP A CA 1
ATOM 718 C C . ASP A 1 88 ? 19.379 -1.042 -29.956 1.00 94.94 88 ASP A C 1
ATOM 720 O O . ASP A 1 88 ? 18.403 -0.544 -29.405 1.00 94.94 88 ASP A O 1
ATOM 724 N N . LYS A 1 89 ? 20.287 -0.282 -30.593 1.00 94.69 89 LYS A N 1
ATOM 725 C CA . LYS A 1 89 ? 20.137 1.178 -30.755 1.00 94.69 89 LYS A CA 1
ATOM 726 C C . LYS A 1 89 ? 18.862 1.529 -31.510 1.00 94.69 89 LYS A C 1
ATOM 728 O O . LYS A 1 89 ? 18.141 2.445 -31.120 1.00 94.69 89 LYS A O 1
ATOM 733 N N . LYS A 1 90 ? 18.590 0.809 -32.602 1.00 95.81 90 LYS A N 1
ATOM 734 C CA . LYS A 1 90 ? 17.378 1.007 -33.395 1.00 95.81 90 LYS A CA 1
ATOM 735 C C . LYS A 1 90 ? 16.130 0.656 -32.588 1.00 95.81 90 LYS A C 1
ATOM 737 O O . LYS A 1 90 ? 15.181 1.428 -32.617 1.00 95.81 90 LYS A O 1
ATOM 742 N N . ASP A 1 91 ? 16.134 -0.470 -31.880 1.00 96.44 91 ASP A N 1
ATOM 743 C CA . ASP A 1 91 ? 15.007 -0.896 -31.046 1.00 96.44 91 ASP A CA 1
ATOM 744 C C . ASP A 1 91 ? 14.736 0.136 -29.935 1.00 96.44 91 ASP A C 1
ATOM 746 O O . ASP A 1 91 ? 13.605 0.591 -29.791 1.00 96.44 91 ASP A O 1
ATOM 750 N N . TYR A 1 92 ? 15.781 0.613 -29.250 1.00 96.75 92 TYR A N 1
ATOM 751 C CA . TYR A 1 92 ? 15.692 1.685 -28.254 1.00 96.75 92 TYR A CA 1
ATOM 752 C C . TYR A 1 92 ? 15.087 2.978 -28.832 1.00 96.75 92 TYR A C 1
ATOM 754 O O . TYR A 1 92 ? 14.138 3.519 -28.269 1.00 96.75 92 TYR A O 1
ATOM 762 N N . MET A 1 93 ? 15.567 3.452 -29.990 1.00 96.81 93 MET A N 1
ATOM 763 C CA . MET A 1 93 ? 14.993 4.632 -30.657 1.00 96.81 93 MET A CA 1
ATOM 764 C C . MET A 1 93 ? 13.530 4.423 -31.071 1.00 96.81 93 MET A C 1
ATOM 766 O O . MET A 1 93 ? 12.720 5.325 -30.877 1.00 96.81 93 MET A O 1
ATOM 770 N N . ASN A 1 94 ? 13.168 3.239 -31.578 1.00 98.06 94 ASN A N 1
ATOM 771 C CA . ASN A 1 94 ? 11.784 2.942 -31.953 1.00 98.06 94 ASN A CA 1
ATOM 772 C C . ASN A 1 94 ? 10.838 3.030 -30.746 1.00 98.06 94 ASN A C 1
ATOM 774 O O . ASN A 1 94 ? 9.735 3.545 -30.894 1.00 98.06 94 ASN A O 1
ATOM 778 N N . TYR A 1 95 ? 11.252 2.559 -29.564 1.00 98.19 95 TYR A N 1
ATOM 779 C CA . TYR A 1 95 ? 10.425 2.656 -28.357 1.00 98.19 95 TYR A CA 1
ATOM 780 C C . TYR A 1 95 ? 10.275 4.097 -27.860 1.00 98.19 95 TYR A C 1
ATOM 782 O O . TYR A 1 95 ? 9.192 4.485 -27.427 1.00 98.19 95 TYR A O 1
ATOM 790 N N . ARG A 1 96 ? 11.317 4.929 -27.980 1.00 97.88 96 ARG A N 1
ATOM 791 C CA . ARG A 1 96 ? 11.186 6.370 -27.700 1.00 97.88 96 ARG A CA 1
ATOM 792 C C . ARG A 1 96 ? 10.158 7.019 -28.622 1.00 97.88 96 ARG A C 1
ATOM 794 O O . ARG A 1 96 ? 9.303 7.772 -28.157 1.00 97.88 96 ARG A O 1
ATOM 801 N N . ASP A 1 97 ? 10.225 6.702 -29.915 1.00 98.19 97 ASP A N 1
ATOM 802 C CA . ASP A 1 97 ? 9.283 7.200 -30.919 1.00 98.19 97 ASP A CA 1
ATOM 803 C C . ASP A 1 97 ? 7.859 6.683 -30.662 1.00 98.19 97 ASP A C 1
ATOM 805 O O . ASP A 1 97 ? 6.901 7.440 -30.814 1.00 98.19 97 ASP A O 1
ATOM 809 N N . GLU A 1 98 ? 7.707 5.424 -30.237 1.00 97.75 98 GLU A N 1
ATOM 810 C CA . GLU A 1 98 ? 6.429 4.833 -29.822 1.00 97.75 98 GLU A CA 1
ATOM 811 C C . GLU A 1 98 ? 5.801 5.625 -28.673 1.00 97.75 98 GLU A C 1
ATOM 813 O O . GLU A 1 98 ? 4.657 6.068 -28.800 1.00 97.75 98 GLU A O 1
ATOM 818 N N . TYR A 1 99 ? 6.559 5.879 -27.602 1.00 97.81 99 TYR A N 1
ATOM 819 C CA . TYR A 1 99 ? 6.089 6.678 -26.470 1.00 97.81 99 TYR A CA 1
ATOM 820 C C . TYR A 1 99 ? 5.725 8.102 -26.893 1.00 97.81 99 TYR A C 1
ATOM 822 O O . TYR A 1 99 ? 4.629 8.583 -26.603 1.00 97.81 99 TYR A O 1
ATOM 830 N N . CYS A 1 100 ? 6.621 8.775 -27.624 1.00 97.75 100 CYS A N 1
ATOM 831 C CA . CYS A 1 100 ? 6.392 10.135 -28.106 1.00 97.75 100 CYS A CA 1
ATOM 832 C C . CYS A 1 100 ? 5.149 10.216 -28.989 1.00 97.75 100 CYS A C 1
ATOM 834 O O . CYS A 1 100 ? 4.382 11.173 -28.896 1.00 97.75 100 CYS A O 1
ATOM 836 N N . LYS A 1 101 ? 4.928 9.225 -29.853 1.00 96.62 101 LYS A N 1
ATOM 837 C CA . LYS A 1 101 ? 3.729 9.162 -30.679 1.00 96.62 101 LYS A CA 1
ATOM 838 C C . LYS A 1 101 ? 2.491 8.976 -29.806 1.00 96.62 101 LYS A C 1
ATOM 840 O O . LYS A 1 101 ? 1.561 9.762 -29.941 1.00 96.62 101 LYS A O 1
ATOM 845 N N . ALA A 1 102 ? 2.505 8.000 -28.900 1.00 95.88 102 ALA A N 1
ATOM 846 C CA . ALA A 1 102 ? 1.370 7.686 -28.042 1.00 95.88 102 ALA A CA 1
ATOM 847 C C . ALA A 1 102 ? 0.965 8.870 -27.152 1.00 95.88 102 ALA A C 1
ATOM 849 O O . ALA A 1 102 ? -0.213 9.207 -27.092 1.00 95.88 102 ALA A O 1
ATOM 850 N N . ILE A 1 103 ? 1.915 9.553 -26.503 1.00 95.38 103 ILE A N 1
ATOM 851 C CA . ILE A 1 103 ? 1.597 10.663 -25.592 1.00 95.38 103 ILE A CA 1
ATOM 852 C C . ILE A 1 103 ? 1.081 11.906 -26.334 1.00 95.38 103 ILE A C 1
ATOM 854 O O . ILE A 1 103 ? 0.228 12.6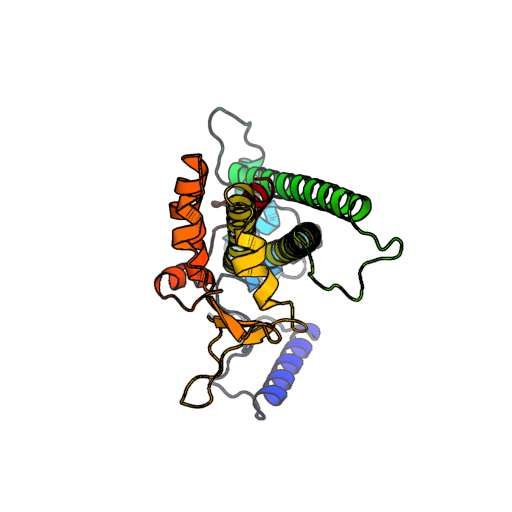21 -25.811 1.00 95.38 103 ILE A O 1
ATOM 858 N N . ASN A 1 104 ? 1.558 12.146 -27.562 1.00 94.31 104 ASN A N 1
ATOM 859 C CA . ASN A 1 104 ? 1.177 13.302 -28.380 1.00 94.31 104 ASN A CA 1
ATOM 860 C C . ASN A 1 104 ? -0.067 13.058 -29.252 1.00 94.31 104 ASN A C 1
ATOM 862 O O . ASN A 1 104 ? -0.510 13.976 -29.952 1.00 94.31 104 ASN A O 1
ATOM 866 N N . GLU A 1 105 ? -0.633 11.849 -29.249 1.00 94.25 105 GLU A N 1
ATOM 867 C CA . GLU A 1 105 ? -1.902 11.579 -29.924 1.00 94.25 105 GLU A CA 1
ATOM 868 C C . GLU A 1 105 ? -3.021 12.443 -29.309 1.00 94.25 105 GLU A C 1
ATOM 870 O O . GLU A 1 105 ? -3.166 12.489 -28.085 1.00 94.25 105 GLU A O 1
ATOM 875 N N . PRO A 1 106 ? -3.827 13.159 -30.119 1.00 91.75 106 PRO A N 1
ATOM 876 C CA . PRO A 1 106 ? -4.920 13.964 -29.589 1.00 91.75 106 PRO A CA 1
ATOM 877 C C . PRO A 1 106 ? -5.917 13.110 -28.805 1.00 91.75 106 PRO A C 1
ATOM 879 O O . PRO A 1 106 ? -6.342 12.058 -29.282 1.00 91.75 106 PRO A O 1
ATOM 882 N N . LEU A 1 107 ? -6.347 13.604 -27.643 1.00 88.50 107 LEU A N 1
ATOM 883 C CA . LEU A 1 107 ? -7.407 12.961 -26.871 1.00 88.50 107 LEU A CA 1
ATOM 884 C C . LEU A 1 107 ? -8.700 12.911 -27.697 1.00 88.50 107 LEU A C 1
ATOM 886 O O . LEU A 1 107 ? -9.201 13.941 -28.158 1.00 88.50 107 LEU A O 1
ATOM 890 N N . ALA A 1 108 ? -9.232 11.705 -27.866 1.00 85.00 108 ALA A N 1
ATOM 891 C CA . ALA A 1 108 ? -10.492 11.419 -28.541 1.00 85.00 108 ALA A CA 1
ATOM 892 C C . ALA A 1 108 ? -11.412 10.610 -27.605 1.00 85.00 108 ALA A C 1
ATOM 894 O O . ALA A 1 108 ? -11.118 10.452 -26.422 1.00 85.00 108 ALA A O 1
ATOM 895 N N . ASP A 1 109 ? -12.515 10.065 -28.129 1.00 84.56 109 ASP A N 1
ATOM 896 C CA . ASP A 1 109 ? -13.428 9.196 -27.361 1.00 84.56 109 ASP A CA 1
ATOM 897 C C . ASP A 1 109 ? -12.746 7.913 -26.838 1.00 84.56 109 ASP A C 1
ATOM 899 O O . ASP A 1 109 ? -13.257 7.245 -25.940 1.00 84.56 109 ASP A O 1
ATOM 903 N N . THR A 1 110 ? -11.584 7.569 -27.396 1.00 85.75 110 THR A N 1
ATOM 904 C CA . THR A 1 110 ? -10.710 6.484 -26.948 1.00 85.75 110 THR A CA 1
ATOM 905 C C . THR A 1 110 ? -9.325 7.034 -26.632 1.00 85.75 110 THR A C 1
ATOM 907 O O . THR A 1 110 ? -8.818 7.880 -27.368 1.00 85.75 110 THR A O 1
ATOM 910 N N . ILE A 1 111 ? -8.702 6.506 -25.582 1.00 91.56 111 ILE A N 1
ATOM 911 C CA . ILE A 1 111 ? -7.345 6.840 -25.141 1.00 91.56 111 ILE A CA 1
ATOM 912 C C . ILE A 1 111 ? -6.452 5.602 -25.281 1.00 91.56 111 ILE A C 1
ATOM 914 O O . ILE A 1 111 ? -6.931 4.484 -25.070 1.00 91.56 111 ILE A O 1
ATOM 918 N N . ASN A 1 112 ? -5.184 5.772 -25.669 1.00 94.31 112 ASN A N 1
ATOM 919 C CA . ASN A 1 112 ? -4.237 4.652 -25.674 1.00 94.31 112 ASN A CA 1
ATOM 920 C C . ASN A 1 112 ? -3.760 4.329 -24.245 1.00 94.31 112 ASN A C 1
ATOM 922 O O . ASN A 1 112 ? -3.910 5.143 -23.332 1.00 94.31 112 ASN A O 1
ATOM 926 N N . THR A 1 113 ? -3.221 3.128 -24.032 1.00 95.00 113 THR A N 1
ATOM 927 C CA . THR A 1 113 ? -2.892 2.646 -22.682 1.00 95.00 113 THR A CA 1
ATOM 928 C C . THR A 1 113 ? -1.763 3.444 -22.034 1.00 95.00 113 THR A C 1
ATOM 930 O O . THR A 1 113 ? -1.896 3.813 -20.874 1.00 95.00 113 THR A O 1
ATOM 933 N N . ILE A 1 114 ? -0.748 3.862 -22.798 1.00 96.12 114 ILE A N 1
ATOM 934 C CA . ILE A 1 114 ? 0.336 4.737 -22.31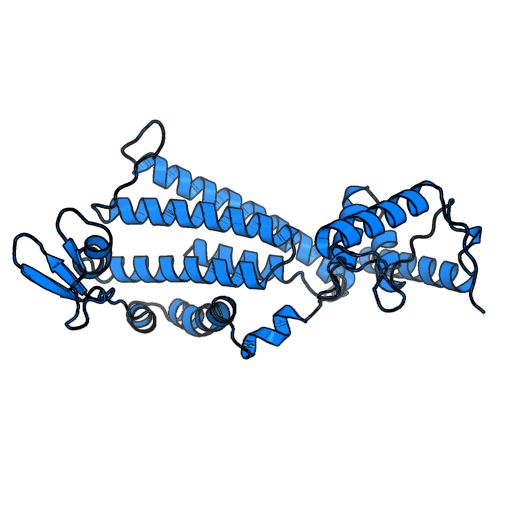4 1.00 96.12 114 ILE A CA 1
ATOM 935 C C . ILE A 1 114 ? -0.212 6.079 -21.800 1.00 96.12 114 ILE A C 1
ATOM 937 O O . ILE A 1 114 ? 0.181 6.557 -20.738 1.00 96.12 114 ILE A O 1
ATOM 941 N N . GLN A 1 115 ? -1.142 6.701 -22.529 1.00 95.38 115 GLN A N 1
ATOM 942 C CA . GLN A 1 115 ? -1.808 7.925 -22.077 1.00 95.38 115 GLN A CA 1
ATOM 943 C C . GLN A 1 115 ? -2.689 7.671 -20.847 1.00 95.38 115 GLN A C 1
ATOM 945 O O . GLN A 1 115 ? -2.699 8.480 -19.918 1.00 95.38 115 GLN A O 1
ATOM 950 N N . LEU A 1 116 ? -3.424 6.553 -20.825 1.00 94.81 116 LEU A N 1
ATOM 951 C CA . LEU A 1 116 ? -4.267 6.169 -19.694 1.00 94.81 116 LEU A CA 1
ATOM 952 C C . LEU A 1 116 ? -3.443 5.998 -18.416 1.00 94.81 116 LEU A C 1
ATOM 954 O O . LEU A 1 116 ? -3.839 6.525 -17.378 1.00 94.81 116 LEU A O 1
ATOM 958 N N . THR A 1 117 ? -2.316 5.289 -18.476 1.00 95.62 117 THR A N 1
ATOM 959 C CA . THR A 1 117 ? -1.464 5.063 -17.307 1.00 95.62 117 THR A CA 1
ATOM 960 C C . THR A 1 117 ? -0.768 6.341 -16.868 1.00 95.62 117 THR A C 1
ATOM 962 O O . THR A 1 117 ? -0.809 6.659 -15.681 1.00 95.62 117 THR A O 1
ATOM 965 N N . ALA A 1 118 ? -0.217 7.130 -17.796 1.00 93.38 118 ALA A N 1
ATOM 966 C CA . ALA A 1 118 ? 0.443 8.394 -17.475 1.00 93.38 118 ALA A CA 1
ATOM 967 C C . ALA A 1 118 ? -0.511 9.377 -16.773 1.00 93.38 118 ALA A C 1
ATOM 969 O O . ALA A 1 118 ? -0.262 9.791 -15.638 1.00 93.38 118 ALA A O 1
ATOM 970 N N . TYR A 1 119 ? -1.642 9.705 -17.405 1.00 93.94 119 TYR A N 1
ATOM 971 C CA . TYR A 1 119 ? -2.594 10.666 -16.843 1.00 93.94 119 TYR A CA 1
ATOM 972 C C . TYR A 1 119 ? -3.391 10.088 -15.674 1.00 93.94 119 TYR A C 1
ATOM 974 O O . TYR A 1 119 ? -3.729 10.807 -14.735 1.00 93.94 119 TYR A O 1
ATOM 982 N N . GLY A 1 120 ? -3.701 8.792 -15.711 1.00 95.44 120 GLY A N 1
ATOM 983 C CA . GLY A 1 120 ? -4.419 8.111 -14.641 1.00 95.44 120 GLY A CA 1
ATOM 984 C C . GLY A 1 120 ? -3.602 8.056 -13.355 1.00 95.44 120 GLY A C 1
ATOM 985 O O . GLY A 1 120 ? -4.123 8.406 -12.298 1.00 95.44 120 GLY A O 1
ATOM 986 N N . ASN A 1 121 ? -2.317 7.701 -13.431 1.00 95.19 121 ASN A N 1
ATOM 987 C CA . ASN A 1 121 ? -1.437 7.689 -12.262 1.00 95.19 121 ASN A CA 1
ATOM 988 C C . ASN A 1 121 ? -1.199 9.106 -11.718 1.00 95.19 121 ASN A C 1
ATOM 990 O O . ASN A 1 121 ? -1.252 9.297 -10.503 1.00 95.19 121 ASN A O 1
ATOM 994 N N . GLU A 1 122 ? -1.036 10.114 -12.583 1.00 94.75 122 GLU A N 1
ATOM 995 C CA . GLU A 1 122 ? -0.948 11.520 -12.158 1.00 94.75 122 GLU A CA 1
ATOM 996 C C . GLU A 1 122 ? -2.232 11.978 -11.442 1.00 94.75 122 GLU A C 1
ATOM 998 O O . GLU A 1 122 ? -2.182 12.596 -10.373 1.00 94.75 122 GLU A O 1
ATOM 1003 N N . LEU A 1 123 ? -3.401 11.628 -11.987 1.00 96.06 123 LEU A N 1
ATOM 1004 C CA . LEU A 1 123 ? -4.691 11.939 -11.379 1.00 96.06 123 LEU A CA 1
ATOM 1005 C C . LEU A 1 123 ? -4.851 11.256 -10.018 1.00 96.06 123 LEU A C 1
ATOM 1007 O O . LEU A 1 123 ? -5.286 11.907 -9.063 1.00 96.06 123 LEU A O 1
ATOM 1011 N N . LEU A 1 124 ? -4.521 9.966 -9.916 1.00 96.56 124 LEU A N 1
ATOM 1012 C CA . LEU A 1 124 ? -4.615 9.212 -8.668 1.00 96.56 124 LEU A CA 1
ATOM 1013 C C . LEU A 1 124 ? -3.671 9.786 -7.606 1.00 96.56 124 LEU A C 1
ATOM 1015 O O . LEU A 1 124 ? -4.114 10.033 -6.486 1.00 96.56 124 LEU A O 1
ATOM 1019 N N . SER A 1 125 ? -2.421 10.072 -7.974 1.00 95.38 125 SER A N 1
ATOM 1020 C CA . SER A 1 125 ? -1.432 10.715 -7.104 1.00 95.38 125 SER A CA 1
ATOM 1021 C C . SER A 1 125 ? -1.936 12.068 -6.595 1.00 95.38 125 SER A C 1
ATOM 1023 O O . SER A 1 125 ? -2.096 12.259 -5.389 1.00 95.38 125 SER A O 1
ATOM 1025 N N . SER A 1 126 ? -2.329 12.969 -7.503 1.00 96.25 126 SER A N 1
ATOM 1026 C CA . SER A 1 126 ? -2.834 14.295 -7.132 1.00 96.25 126 SER A CA 1
ATOM 1027 C C . SER A 1 126 ? -4.099 14.226 -6.272 1.00 96.25 126 SER A C 1
ATOM 1029 O O . SER A 1 126 ? -4.317 15.065 -5.392 1.00 96.25 126 SER A O 1
ATOM 1031 N N . THR A 1 127 ? -4.968 13.247 -6.532 1.00 96.19 127 THR A N 1
ATOM 1032 C CA . THR A 1 127 ? -6.187 13.036 -5.744 1.00 96.19 127 THR A CA 1
ATOM 1033 C C . THR A 1 127 ? -5.843 12.563 -4.340 1.00 96.19 127 THR A C 1
ATOM 1035 O O . THR A 1 127 ? -6.390 13.101 -3.376 1.00 96.19 127 THR A O 1
ATOM 1038 N N . PHE A 1 128 ? -4.926 11.603 -4.213 1.00 96.31 128 PHE A N 1
ATOM 1039 C CA . PHE A 1 128 ? -4.498 11.084 -2.923 1.00 96.31 128 PHE A CA 1
ATOM 1040 C C . PHE A 1 128 ? -3.882 12.188 -2.065 1.00 96.31 128 PHE A C 1
ATOM 1042 O O . PHE A 1 128 ? -4.345 12.386 -0.942 1.00 96.31 128 PHE A O 1
ATOM 1049 N N . ASP A 1 129 ? -2.953 12.975 -2.612 1.00 95.31 129 ASP A N 1
ATOM 1050 C CA . ASP A 1 129 ? -2.296 14.071 -1.891 1.00 95.31 129 ASP A CA 1
ATOM 1051 C C . ASP A 1 129 ? -3.313 15.078 -1.342 1.00 95.31 129 ASP A C 1
ATOM 1053 O O . ASP A 1 129 ? -3.314 15.410 -0.153 1.00 95.31 129 ASP A O 1
ATOM 1057 N N . LYS A 1 130 ? -4.256 15.510 -2.191 1.00 95.62 130 LYS A N 1
ATOM 1058 C CA . LYS A 1 130 ? -5.324 16.444 -1.800 1.00 95.62 130 LYS A CA 1
ATOM 1059 C C . LYS A 1 130 ? -6.221 15.867 -0.710 1.00 95.62 130 LYS A C 1
ATOM 1061 O O . LYS A 1 130 ? -6.605 16.587 0.214 1.00 95.62 130 LYS A O 1
ATOM 1066 N N . VAL A 1 131 ? -6.621 14.601 -0.834 1.00 94.69 131 VAL A N 1
ATOM 1067 C CA . VAL A 1 131 ? -7.494 13.951 0.154 1.00 94.69 131 VAL A CA 1
ATOM 1068 C C . VAL A 1 131 ? -6.749 13.770 1.470 1.00 94.69 131 VAL A C 1
ATOM 1070 O O . VAL A 1 131 ? -7.292 14.113 2.519 1.00 94.69 131 VAL A O 1
ATOM 1073 N N . GLN A 1 132 ? -5.505 13.298 1.428 1.00 95.19 132 GLN A N 1
ATOM 1074 C CA . GLN A 1 132 ? -4.666 13.113 2.604 1.00 95.19 132 GLN A CA 1
ATOM 1075 C C . GLN A 1 132 ? -4.468 14.431 3.355 1.00 95.19 132 GLN A C 1
ATOM 1077 O O . GLN A 1 132 ? -4.688 14.473 4.566 1.00 95.19 132 GLN A O 1
ATOM 1082 N N . GLU A 1 133 ? -4.086 15.503 2.661 1.00 95.88 133 GLU A N 1
ATOM 1083 C CA . GLU A 1 133 ? -3.878 16.819 3.266 1.00 95.88 133 GLU A CA 1
ATOM 1084 C C . GLU A 1 133 ? -5.148 17.308 3.974 1.00 95.88 133 GLU A C 1
ATOM 1086 O O . GLU A 1 133 ? -5.115 17.663 5.156 1.00 95.88 133 GLU A O 1
ATOM 1091 N N . ARG A 1 134 ? -6.293 17.258 3.282 1.00 96.06 134 ARG A N 1
ATOM 1092 C CA . ARG A 1 134 ? -7.584 17.705 3.824 1.00 96.06 134 ARG A CA 1
ATOM 1093 C C . ARG A 1 134 ? -8.044 16.858 5.000 1.00 96.06 134 ARG A C 1
ATOM 1095 O O . ARG A 1 134 ? -8.530 17.410 5.988 1.00 96.06 134 ARG A O 1
ATOM 1102 N N . LEU A 1 135 ? -7.895 15.540 4.910 1.00 95.62 135 LEU A N 1
ATOM 1103 C CA . LEU A 1 135 ? -8.281 14.617 5.969 1.00 95.62 135 LEU A CA 1
ATOM 1104 C C . LEU A 1 135 ? -7.419 14.842 7.215 1.00 95.62 135 LEU A C 1
ATOM 1106 O O . LEU A 1 135 ? -7.953 15.009 8.309 1.00 95.62 135 LEU A O 1
ATOM 1110 N N . ILE A 1 136 ? -6.095 14.925 7.053 1.00 96.94 136 ILE A N 1
ATOM 1111 C CA . ILE A 1 136 ? -5.170 15.196 8.158 1.00 96.94 136 ILE A CA 1
ATOM 1112 C C . ILE A 1 136 ? -5.453 16.567 8.777 1.00 96.94 136 ILE A C 1
ATOM 1114 O O . ILE A 1 136 ? -5.522 16.674 10.000 1.00 96.94 136 ILE A O 1
ATOM 1118 N N . GLY A 1 137 ? -5.645 17.605 7.961 1.00 97.00 137 GLY A N 1
ATOM 1119 C CA . GLY A 1 137 ? -5.996 18.942 8.438 1.00 97.00 137 GLY A CA 1
ATOM 1120 C C . GLY A 1 137 ? -7.293 18.945 9.253 1.00 97.00 137 GLY A C 1
ATOM 1121 O O . GLY A 1 137 ? -7.313 19.454 10.372 1.00 97.00 137 GLY A O 1
ATOM 1122 N N . SER A 1 138 ? -8.344 18.299 8.741 1.00 96.81 138 SER A N 1
ATOM 1123 C CA . SER A 1 138 ? -9.653 18.221 9.409 1.00 96.81 138 SER A CA 1
ATOM 1124 C C . SER A 1 138 ? -9.596 17.444 10.726 1.00 96.81 138 SER A C 1
ATOM 1126 O O . SER A 1 138 ? -10.190 17.858 11.720 1.00 96.81 138 SER A O 1
ATOM 1128 N N . LEU A 1 139 ? -8.854 16.333 10.763 1.00 96.06 139 LEU A N 1
ATOM 1129 C CA . LEU A 1 139 ? -8.684 15.535 11.976 1.00 96.06 139 LEU A CA 1
ATOM 1130 C C . LEU A 1 139 ? -7.819 16.252 13.021 1.00 96.06 139 LEU A C 1
ATOM 1132 O O . LEU A 1 139 ? -8.116 16.161 14.209 1.00 96.06 139 LEU A O 1
ATOM 1136 N N . ASN A 1 140 ? -6.789 16.997 12.608 1.00 95.56 140 ASN A N 1
ATOM 1137 C CA . ASN A 1 140 ? -6.009 17.826 13.531 1.00 95.56 140 ASN A CA 1
ATOM 1138 C C . ASN A 1 140 ? -6.860 18.944 14.139 1.00 95.56 140 ASN A C 1
ATOM 1140 O O . ASN A 1 140 ? -6.797 19.162 15.345 1.00 95.56 140 ASN A O 1
ATOM 1144 N N . ASP A 1 141 ? -7.684 19.620 13.338 1.00 95.06 141 ASP A N 1
ATOM 1145 C CA . ASP A 1 141 ? -8.629 20.616 13.849 1.00 95.06 141 ASP A CA 1
ATOM 1146 C C . ASP A 1 141 ? -9.638 19.990 14.833 1.00 95.06 141 ASP A C 1
ATOM 1148 O O . ASP A 1 141 ? -9.871 20.531 15.916 1.00 95.06 141 ASP A O 1
ATOM 1152 N N . PHE A 1 142 ? -10.169 18.801 14.523 1.00 94.75 142 PHE A N 1
ATOM 1153 C CA . PHE A 1 142 ? -10.994 18.039 15.463 1.00 94.75 142 PHE A CA 1
ATOM 1154 C C . PHE A 1 142 ? -10.254 17.760 16.781 1.00 94.75 142 PHE A C 1
ATOM 1156 O O . PHE A 1 142 ? -10.806 18.028 17.849 1.00 94.75 142 PHE A O 1
ATOM 1163 N N . ILE A 1 143 ? -9.007 17.281 16.723 1.00 94.25 143 ILE A N 1
ATOM 1164 C CA . ILE A 1 143 ? -8.187 17.004 17.911 1.00 94.25 143 ILE A CA 1
ATOM 1165 C C . ILE A 1 143 ? -7.952 18.285 18.719 1.00 94.25 143 ILE A C 1
ATOM 1167 O O . ILE A 1 143 ? -8.144 18.271 19.929 1.00 94.25 143 ILE A O 1
ATOM 1171 N N . HIS A 1 144 ? -7.601 19.402 18.080 1.00 91.56 144 HIS A N 1
ATOM 1172 C CA . HIS A 1 144 ? -7.373 20.674 18.771 1.00 91.56 144 HIS A CA 1
ATOM 1173 C C . HIS A 1 144 ? -8.622 21.205 19.479 1.00 91.56 144 HIS A C 1
ATOM 1175 O O . HIS A 1 144 ? -8.509 21.772 20.562 1.00 91.56 144 HIS A O 1
ATOM 1181 N N . ARG A 1 145 ? -9.811 21.014 18.895 1.00 91.69 145 ARG A N 1
ATOM 1182 C CA . ARG A 1 145 ? -11.078 21.463 19.492 1.00 91.69 145 ARG A CA 1
ATOM 1183 C C . ARG A 1 145 ? -11.550 20.602 20.664 1.00 91.69 145 ARG A C 1
ATOM 1185 O O . ARG A 1 145 ? -12.309 21.098 21.492 1.00 91.69 145 ARG A O 1
ATOM 1192 N N . HIS A 1 146 ? -11.139 19.336 20.718 1.00 90.94 146 HIS A N 1
ATOM 1193 C CA . HIS A 1 146 ? -11.662 18.362 21.686 1.00 90.94 146 HIS A CA 1
ATOM 1194 C C . HIS A 1 146 ? -10.605 17.819 22.654 1.00 90.94 146 HIS A C 1
ATOM 1196 O O . HIS A 1 146 ? -10.955 17.111 23.594 1.00 90.94 146 HIS A O 1
ATOM 1202 N N . SER A 1 147 ? -9.328 18.148 22.461 1.00 87.69 147 SER A N 1
ATOM 1203 C CA . SER A 1 147 ? -8.272 17.857 23.425 1.00 87.69 147 SER A CA 1
ATOM 1204 C C . SER A 1 147 ? -8.244 18.911 24.530 1.00 87.69 147 SER A C 1
ATOM 1206 O O . SER A 1 147 ? -8.344 20.109 24.275 1.00 87.69 147 SER A O 1
ATOM 1208 N N . THR A 1 148 ? -8.051 18.461 25.766 1.00 79.94 148 THR A N 1
ATOM 1209 C CA . THR A 1 148 ? -7.825 19.327 26.930 1.00 79.94 148 THR A CA 1
ATOM 1210 C C . THR A 1 148 ? -6.360 19.751 27.087 1.00 79.94 148 THR A C 1
ATOM 1212 O O . THR A 1 148 ? -6.058 20.535 27.981 1.00 79.94 148 THR A O 1
ATOM 1215 N N . GLU A 1 149 ? -5.455 19.253 26.234 1.00 78.69 149 GLU A N 1
ATOM 1216 C CA . GLU A 1 149 ? -4.002 19.435 26.339 1.00 78.69 149 GLU A CA 1
ATOM 1217 C C . GLU A 1 149 ? -3.475 20.434 25.289 1.00 78.69 149 GLU A C 1
ATOM 1219 O O . GLU A 1 149 ? -3.197 20.057 24.145 1.00 78.69 149 GLU A O 1
ATOM 1224 N N . PRO A 1 150 ? -3.282 21.720 25.642 1.00 70.19 150 PRO A N 1
ATOM 1225 C CA . PRO A 1 150 ? -2.932 22.764 24.675 1.00 70.19 150 PRO A CA 1
ATOM 1226 C C . PRO A 1 150 ? -1.520 22.619 24.081 1.00 70.19 150 PRO A C 1
ATOM 1228 O O . PRO A 1 150 ? -1.258 23.142 23.002 1.00 70.19 150 PRO A O 1
ATOM 1231 N N . ASN A 1 151 ? -0.614 21.906 24.762 1.00 76.44 151 ASN A N 1
ATOM 1232 C CA . ASN A 1 151 ? 0.792 21.752 24.361 1.00 76.44 151 ASN A CA 1
ATOM 1233 C C . ASN A 1 151 ? 1.103 20.391 23.707 1.00 76.44 151 ASN A C 1
ATOM 1235 O O . ASN A 1 151 ? 2.272 20.071 23.465 1.00 76.44 151 ASN A O 1
ATOM 1239 N N . GLY A 1 152 ? 0.071 19.591 23.426 1.00 78.19 152 GLY A N 1
ATOM 1240 C CA . GLY A 1 152 ? 0.187 18.259 22.835 1.00 78.19 152 GLY A CA 1
ATOM 1241 C C . GLY A 1 152 ? -0.149 17.124 23.806 1.00 78.19 152 GLY A C 1
ATOM 1242 O O . GLY A 1 152 ? -0.032 17.256 25.020 1.00 78.19 152 GLY A O 1
ATOM 1243 N N . ILE A 1 153 ? -0.567 15.989 23.241 1.00 84.12 153 ILE A N 1
ATOM 1244 C CA . ILE A 1 153 ? -1.015 14.800 23.975 1.00 84.12 153 ILE A CA 1
ATOM 1245 C C . ILE A 1 153 ? 0.162 13.821 24.100 1.00 84.12 153 ILE A C 1
ATOM 1247 O O . ILE A 1 153 ? 0.546 13.196 23.110 1.00 84.12 153 ILE A O 1
ATOM 1251 N N . TYR A 1 154 ? 0.727 13.671 25.303 1.00 81.00 154 TYR A N 1
ATOM 1252 C CA . TYR A 1 154 ? 1.904 12.812 25.541 1.00 81.00 154 TYR A CA 1
ATOM 1253 C C . TYR A 1 154 ? 1.609 11.575 26.401 1.00 81.00 154 TYR A C 1
ATOM 1255 O O . TYR A 1 154 ? 2.165 10.513 26.140 1.00 81.00 154 TYR A O 1
ATOM 1263 N N . ASN A 1 155 ? 0.701 11.687 27.376 1.00 81.00 155 ASN A N 1
ATOM 1264 C CA . ASN A 1 155 ? 0.330 10.611 28.303 1.00 81.00 155 ASN A CA 1
ATOM 1265 C C . ASN A 1 155 ? -1.157 10.282 28.146 1.00 81.00 155 ASN A C 1
ATOM 1267 O O . ASN A 1 155 ? -1.963 10.548 29.029 1.00 81.00 155 ASN A O 1
ATOM 1271 N N . TYR A 1 156 ? -1.529 9.799 26.963 1.00 83.75 156 TYR A N 1
ATOM 1272 C CA . TYR A 1 156 ? -2.926 9.526 26.645 1.00 83.75 156 TYR A CA 1
ATOM 1273 C C . TYR A 1 156 ? -3.464 8.336 27.454 1.00 83.75 156 TYR A C 1
ATOM 1275 O O . TYR A 1 156 ? -2.939 7.225 27.351 1.00 83.75 156 TYR A O 1
ATOM 1283 N N . GLU A 1 157 ? -4.558 8.564 28.177 1.00 85.81 157 GLU A N 1
ATOM 1284 C CA . GLU A 1 157 ? -5.364 7.536 28.832 1.00 85.81 157 GLU A CA 1
ATOM 1285 C C . GLU A 1 157 ? -6.800 7.617 28.316 1.00 85.81 157 GLU A C 1
ATOM 1287 O O . GLU A 1 157 ? -7.374 8.696 28.193 1.00 85.81 157 GLU A O 1
ATOM 1292 N N . MET A 1 158 ? -7.383 6.468 27.979 1.00 89.19 158 MET A N 1
ATOM 1293 C CA . MET A 1 158 ? -8.740 6.407 27.442 1.00 89.19 158 MET A CA 1
ATOM 1294 C C . MET A 1 158 ? -9.732 6.185 28.580 1.00 89.19 158 MET A C 1
ATOM 1296 O O . MET A 1 158 ? -9.819 5.073 29.097 1.00 89.19 158 MET A O 1
ATOM 1300 N N . GLN A 1 159 ? -10.495 7.220 28.934 1.00 88.94 159 GLN A N 1
ATOM 1301 C CA . GLN A 1 159 ? -11.494 7.161 30.009 1.00 88.94 159 GLN A CA 1
ATOM 1302 C C . GLN A 1 159 ? -12.927 7.360 29.494 1.00 88.94 159 GLN A C 1
ATOM 1304 O O . GLN A 1 159 ? -13.901 6.979 30.146 1.00 88.94 159 GLN A O 1
ATOM 1309 N N . SER A 1 160 ? -13.077 7.929 28.299 1.00 90.56 160 SER A N 1
ATOM 1310 C CA . SER A 1 160 ? -14.362 8.322 27.729 1.00 90.56 160 SER A CA 1
ATOM 1311 C C . SER A 1 160 ? -14.479 8.017 26.234 1.00 90.56 160 SER A C 1
ATOM 1313 O O . SER A 1 160 ? -13.502 7.727 25.540 1.00 90.56 160 SER A O 1
ATOM 1315 N N . GLU A 1 161 ? -15.706 8.123 25.716 1.00 91.94 161 GLU A N 1
ATOM 1316 C CA . GLU A 1 161 ? -15.969 8.048 24.274 1.00 91.94 161 GLU A CA 1
ATOM 1317 C C . GLU A 1 161 ? -15.234 9.156 23.511 1.00 91.94 161 GLU A C 1
ATOM 1319 O O . GLU A 1 161 ? -14.706 8.903 22.432 1.00 91.94 161 GLU A O 1
ATOM 1324 N N . ALA A 1 162 ? -15.138 10.363 24.082 1.00 91.44 162 ALA A N 1
ATOM 1325 C CA . ALA A 1 162 ? -14.396 11.468 23.480 1.00 91.44 162 ALA A CA 1
ATOM 1326 C C . ALA A 1 162 ? -12.908 11.124 23.331 1.00 91.44 162 ALA A C 1
ATOM 1328 O O . ALA A 1 162 ? -12.329 11.351 22.267 1.00 91.44 162 ALA A O 1
ATOM 1329 N N . ASP A 1 163 ? -12.314 10.481 24.340 1.00 91.12 163 ASP A N 1
ATOM 1330 C CA . ASP A 1 163 ? -10.935 10.007 24.249 1.00 91.12 163 ASP A CA 1
ATOM 1331 C C . ASP A 1 163 ? -10.798 8.990 23.118 1.00 91.12 163 ASP A C 1
ATOM 1333 O O . ASP A 1 163 ? -9.855 9.075 22.328 1.00 91.12 163 ASP A O 1
ATOM 1337 N N . TYR A 1 164 ? -11.735 8.047 22.990 1.00 93.06 164 TYR A N 1
ATOM 1338 C CA . TYR A 1 164 ? -11.721 7.068 21.901 1.00 93.06 164 TYR A CA 1
ATOM 1339 C C . TYR A 1 164 ? -11.781 7.726 20.516 1.00 93.06 164 TYR A C 1
ATOM 1341 O O . TYR A 1 164 ? -11.070 7.290 19.606 1.00 93.06 164 TYR A O 1
ATOM 1349 N N . LEU A 1 165 ? -12.562 8.799 20.353 1.00 93.19 165 LEU A N 1
ATOM 1350 C CA . LEU A 1 165 ? -12.595 9.586 19.116 1.00 93.19 165 LEU A CA 1
ATOM 1351 C C . LEU A 1 165 ? -11.245 10.260 18.832 1.00 93.19 165 LEU A C 1
ATOM 1353 O O . LEU A 1 165 ? -10.773 10.217 17.696 1.00 93.19 165 LEU A O 1
ATOM 1357 N N . LEU A 1 166 ? -10.585 10.825 19.850 1.00 93.56 166 LEU A N 1
ATOM 1358 C CA . LEU A 1 166 ? -9.243 11.409 19.708 1.00 93.56 166 LEU A CA 1
ATOM 1359 C C . LEU A 1 166 ? -8.211 10.356 19.284 1.00 93.56 166 LEU A C 1
ATOM 1361 O O . LEU A 1 166 ? -7.444 10.579 18.344 1.00 93.56 166 LEU A O 1
ATOM 1365 N N . PHE A 1 167 ? -8.221 9.182 19.922 1.00 93.06 167 PHE A N 1
ATOM 1366 C CA . PHE A 1 167 ? -7.371 8.056 19.528 1.00 93.06 167 PHE A CA 1
ATOM 1367 C C . PHE A 1 167 ? -7.641 7.625 18.084 1.00 93.06 167 PHE A C 1
ATOM 1369 O O . PHE A 1 167 ? -6.701 7.439 17.310 1.00 93.06 167 PHE A O 1
ATOM 1376 N N . SER A 1 168 ? -8.916 7.508 17.714 1.00 94.69 168 SER A N 1
ATOM 1377 C CA . SER A 1 168 ? -9.355 7.133 16.369 1.00 94.69 168 SER A CA 1
ATOM 1378 C C . SER A 1 168 ? -8.834 8.116 15.320 1.00 94.69 168 SER A C 1
ATOM 1380 O O . SER A 1 168 ? -8.256 7.687 14.324 1.00 94.69 168 SER A O 1
ATOM 1382 N N . ALA A 1 169 ? -8.943 9.422 15.578 1.00 95.06 169 ALA A N 1
ATOM 1383 C CA . ALA A 1 169 ? -8.424 10.471 14.705 1.00 95.06 169 ALA A CA 1
ATOM 1384 C C . ALA A 1 169 ? -6.894 10.402 14.555 1.00 95.06 169 ALA A C 1
ATOM 1386 O O . ALA A 1 169 ? -6.377 10.398 13.436 1.00 95.06 169 ALA A O 1
ATOM 1387 N N . ILE A 1 170 ? -6.154 10.273 15.665 1.00 94.50 170 ILE A N 1
ATOM 1388 C CA . ILE A 1 170 ? -4.685 10.152 15.643 1.00 94.50 170 ILE A CA 1
ATOM 1389 C C . ILE A 1 170 ? -4.252 8.894 14.886 1.00 94.50 170 ILE A C 1
ATOM 1391 O O . ILE A 1 170 ? -3.308 8.943 14.090 1.00 94.50 170 ILE A O 1
ATOM 1395 N N . LYS A 1 171 ? -4.931 7.764 15.114 1.00 94.38 171 LYS A N 1
ATOM 1396 C CA . LYS A 1 171 ? -4.658 6.507 14.414 1.00 94.38 171 LYS A CA 1
ATOM 1397 C C . LYS A 1 171 ? -4.876 6.668 12.912 1.00 94.38 171 LYS A C 1
ATOM 1399 O O . LYS A 1 171 ? -4.002 6.262 12.147 1.00 94.38 171 LYS A O 1
ATOM 1404 N N . THR A 1 172 ? -5.967 7.309 12.491 1.00 96.19 172 THR A N 1
ATOM 1405 C CA . THR A 1 172 ? -6.226 7.602 11.075 1.00 96.19 172 THR A CA 1
ATOM 1406 C C . THR A 1 172 ? -5.129 8.472 10.468 1.00 96.19 172 THR A C 1
ATOM 1408 O O . THR A 1 172 ? -4.555 8.088 9.453 1.00 96.19 172 THR A O 1
ATOM 1411 N N . ILE A 1 173 ? -4.730 9.569 11.125 1.00 96.25 173 ILE A N 1
ATOM 1412 C CA . ILE A 1 173 ? -3.628 10.430 10.654 1.00 96.25 173 ILE A CA 1
ATOM 1413 C C . ILE A 1 173 ? -2.331 9.630 10.478 1.00 96.25 173 ILE A C 1
ATOM 1415 O O . ILE A 1 173 ? -1.679 9.725 9.437 1.00 96.25 173 ILE A O 1
ATOM 1419 N N . LYS A 1 174 ? -1.935 8.846 11.489 1.00 96.00 174 LYS A N 1
ATOM 1420 C CA . LYS A 1 174 ? -0.704 8.041 11.429 1.00 96.00 174 LYS A CA 1
ATOM 1421 C C . LYS A 1 174 ? -0.765 6.993 10.321 1.00 96.00 174 LYS A C 1
ATOM 1423 O O . LYS A 1 174 ? 0.232 6.783 9.640 1.00 96.00 174 LYS A O 1
ATOM 1428 N N . THR A 1 175 ? -1.930 6.387 10.116 1.00 96.38 175 THR A N 1
ATOM 1429 C CA . THR A 1 175 ? -2.132 5.389 9.063 1.00 96.38 175 THR A CA 1
ATOM 1430 C C . THR A 1 175 ? -2.028 6.021 7.677 1.00 96.38 175 THR A C 1
ATOM 1432 O O . THR A 1 175 ? -1.286 5.510 6.849 1.00 96.38 175 THR A O 1
ATOM 1435 N N . MET A 1 176 ? -2.660 7.177 7.443 1.00 96.00 176 MET A N 1
ATOM 1436 C CA . MET A 1 176 ? -2.554 7.902 6.168 1.00 96.00 176 MET A CA 1
ATOM 1437 C C . MET A 1 176 ? -1.116 8.325 5.850 1.00 96.00 176 MET A C 1
ATOM 1439 O O . MET A 1 176 ? -0.675 8.203 4.712 1.00 96.00 176 MET A O 1
ATOM 1443 N N . LYS A 1 177 ? -0.353 8.764 6.861 1.00 95.75 177 LYS A N 1
ATOM 1444 C CA . LYS A 1 177 ? 1.086 9.035 6.705 1.00 95.75 177 LYS A CA 1
ATOM 1445 C C . LYS A 1 177 ? 1.877 7.777 6.341 1.00 95.75 177 LYS A C 1
ATOM 1447 O O . LYS A 1 177 ? 2.770 7.857 5.510 1.00 95.75 177 LYS A O 1
ATOM 1452 N N . GLY A 1 178 ? 1.545 6.634 6.942 1.00 96.94 178 GLY A N 1
ATOM 1453 C CA . GLY A 1 178 ? 2.146 5.346 6.593 1.00 96.94 178 GLY A CA 1
ATOM 1454 C C . GLY A 1 178 ? 1.839 4.927 5.154 1.00 96.94 178 GLY A C 1
ATOM 1455 O O . GLY A 1 178 ? 2.742 4.509 4.443 1.00 96.94 178 GLY A O 1
ATOM 1456 N N . ILE A 1 179 ? 0.596 5.110 4.699 1.00 96.81 179 ILE A N 1
ATOM 1457 C CA . ILE A 1 179 ? 0.192 4.817 3.315 1.00 96.81 179 ILE A CA 1
ATOM 1458 C C . ILE A 1 179 ? 1.000 5.650 2.319 1.00 96.81 179 ILE A C 1
ATOM 1460 O O . ILE A 1 179 ? 1.487 5.093 1.346 1.00 96.81 179 ILE A O 1
ATOM 1464 N N . ALA A 1 180 ? 1.210 6.942 2.584 1.00 95.38 180 ALA A N 1
ATOM 1465 C CA . ALA A 1 180 ? 2.022 7.792 1.711 1.00 95.38 180 ALA A CA 1
ATOM 1466 C C . ALA A 1 180 ? 3.461 7.269 1.533 1.00 95.38 180 ALA A C 1
ATOM 1468 O O . ALA A 1 180 ? 4.007 7.345 0.440 1.00 95.38 180 ALA A O 1
ATOM 1469 N N . LEU A 1 181 ? 4.059 6.692 2.583 1.00 94.75 181 LEU A N 1
ATOM 1470 C CA . LEU A 1 181 ? 5.376 6.053 2.483 1.00 94.75 181 LEU A CA 1
ATOM 1471 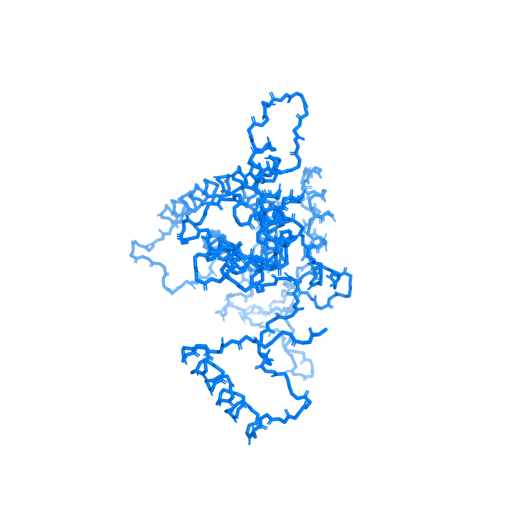C C . LEU A 1 181 ? 5.320 4.758 1.658 1.00 94.75 181 LEU A C 1
ATOM 1473 O O . LEU A 1 181 ? 6.192 4.517 0.835 1.00 94.75 181 LEU A O 1
ATOM 1477 N N . LEU A 1 182 ? 4.280 3.943 1.852 1.00 95.25 182 LEU A N 1
ATOM 1478 C CA . LEU A 1 182 ? 4.118 2.662 1.154 1.00 95.25 182 LEU A CA 1
ATOM 1479 C C . LEU A 1 182 ? 3.797 2.807 -0.337 1.00 95.25 182 LEU A C 1
ATOM 1481 O O . LEU A 1 182 ? 4.072 1.883 -1.096 1.00 95.25 182 LEU A O 1
ATOM 1485 N N . ILE A 1 183 ? 3.219 3.936 -0.756 1.00 93.44 183 ILE A N 1
ATOM 1486 C CA . ILE A 1 183 ? 3.038 4.258 -2.177 1.00 93.44 183 ILE A CA 1
ATOM 1487 C C . ILE A 1 183 ? 4.397 4.345 -2.872 1.00 93.44 183 ILE A C 1
ATOM 1489 O O . ILE A 1 183 ? 4.562 3.754 -3.935 1.00 93.44 183 ILE A O 1
ATOM 1493 N N . ASN A 1 184 ? 5.362 5.035 -2.257 1.00 87.00 184 ASN A N 1
ATOM 1494 C CA . ASN A 1 184 ? 6.702 5.205 -2.825 1.00 87.00 184 ASN A CA 1
ATOM 1495 C C . ASN A 1 184 ? 7.451 3.868 -2.894 1.00 87.00 184 ASN A C 1
ATOM 1497 O O . ASN A 1 184 ? 8.102 3.577 -3.888 1.00 87.00 184 ASN A O 1
ATOM 1501 N N . GLU A 1 185 ? 7.287 3.020 -1.877 1.00 87.81 185 GLU A N 1
ATOM 1502 C CA . GLU A 1 185 ? 7.856 1.663 -1.866 1.00 87.81 185 GLU A CA 1
ATOM 1503 C C . GLU A 1 185 ? 7.083 0.670 -2.759 1.00 87.81 185 GLU A C 1
ATOM 1505 O O . GLU A 1 185 ? 7.497 -0.474 -2.906 1.00 87.81 185 GLU A O 1
ATOM 1510 N N . GLN A 1 186 ? 5.955 1.089 -3.343 1.00 88.62 186 GLN A N 1
ATOM 1511 C CA . GLN A 1 186 ? 5.091 0.289 -4.215 1.00 88.62 186 GLN A CA 1
ATOM 1512 C C . GLN A 1 186 ? 4.586 -1.025 -3.589 1.00 88.62 186 GLN A C 1
ATOM 1514 O O . GLN A 1 186 ? 4.579 -2.065 -4.243 1.00 88.62 186 GLN A O 1
ATOM 1519 N N . ILE A 1 187 ? 4.119 -0.978 -2.334 1.00 91.56 187 ILE A N 1
ATOM 1520 C CA . ILE A 1 187 ? 3.674 -2.171 -1.582 1.00 91.56 187 ILE A CA 1
ATOM 1521 C C . ILE A 1 187 ? 2.152 -2.131 -1.318 1.00 91.56 187 ILE A C 1
ATOM 1523 O O . ILE A 1 187 ? 1.718 -1.784 -0.205 1.00 91.56 187 ILE A O 1
ATOM 1527 N N . PRO A 1 188 ? 1.301 -2.464 -2.310 1.00 93.44 188 PRO A N 1
ATOM 1528 C CA . PRO A 1 188 ? -0.153 -2.332 -2.200 1.00 93.44 188 PRO A CA 1
ATOM 1529 C C . PRO A 1 188 ? -0.775 -3.247 -1.135 1.00 93.44 188 PRO A C 1
ATOM 1531 O O . PRO A 1 188 ? -1.748 -2.860 -0.483 1.00 93.44 188 PRO A O 1
ATOM 1534 N N . GLU A 1 189 ? -0.210 -4.428 -0.884 1.00 93.25 189 GLU A N 1
ATOM 1535 C CA . GLU A 1 189 ? -0.689 -5.382 0.126 1.00 93.25 189 GLU A CA 1
ATOM 1536 C C . GLU A 1 189 ? -0.629 -4.768 1.528 1.00 93.25 189 GLU A C 1
ATOM 1538 O O . GLU A 1 189 ? -1.570 -4.873 2.323 1.00 93.25 189 GLU A O 1
ATOM 1543 N N . CYS A 1 190 ? 0.462 -4.054 1.819 1.00 94.06 190 CYS A N 1
ATOM 1544 C CA . CYS A 1 190 ? 0.634 -3.328 3.072 1.00 94.06 190 CYS A CA 1
ATOM 1545 C C . CYS A 1 190 ? -0.359 -2.164 3.187 1.00 94.06 190 CYS A C 1
ATOM 1547 O O . CYS A 1 190 ? -0.884 -1.913 4.274 1.00 94.06 190 CYS A O 1
ATOM 1549 N N . ILE A 1 191 ? -0.684 -1.485 2.081 1.00 96.31 191 ILE A N 1
ATOM 1550 C CA . ILE A 1 191 ? -1.705 -0.426 2.065 1.00 96.31 191 ILE A CA 1
ATOM 1551 C C . ILE A 1 191 ? -3.094 -1.012 2.353 1.00 96.31 191 ILE A C 1
ATOM 1553 O O . ILE A 1 191 ? -3.809 -0.482 3.206 1.00 96.31 191 ILE A O 1
ATOM 1557 N N . HIS A 1 192 ? -3.462 -2.135 1.727 1.00 94.81 192 HIS A N 1
ATOM 1558 C CA . HIS A 1 192 ? -4.721 -2.833 2.010 1.00 94.81 192 HIS A CA 1
ATOM 1559 C C . HIS A 1 192 ? -4.817 -3.290 3.470 1.00 94.81 192 HIS A C 1
ATOM 1561 O O . HIS A 1 192 ? -5.847 -3.093 4.120 1.00 94.81 192 HIS A O 1
ATOM 1567 N N . SER A 1 193 ? -3.728 -3.837 4.014 1.00 93.88 193 SER A N 1
ATOM 1568 C CA . SER A 1 193 ? -3.611 -4.220 5.424 1.00 93.88 193 SER A CA 1
ATOM 1569 C C . SER A 1 193 ? -3.840 -3.028 6.370 1.00 93.88 193 SER A C 1
ATOM 1571 O O . SER A 1 193 ? -4.624 -3.106 7.324 1.00 93.88 193 SER A O 1
ATOM 1573 N N . LEU A 1 194 ? -3.249 -1.867 6.071 1.00 95.19 194 LEU A N 1
ATOM 1574 C CA . LEU A 1 194 ? -3.490 -0.639 6.831 1.00 95.19 194 LEU A CA 1
ATOM 1575 C C . LEU A 1 194 ? -4.935 -0.149 6.701 1.00 95.19 194 LEU A C 1
ATOM 1577 O O . LEU A 1 194 ? -5.571 0.176 7.711 1.00 95.19 194 LEU A O 1
ATOM 1581 N N . GLY A 1 195 ? -5.481 -0.137 5.488 1.00 94.31 195 GLY A N 1
ATOM 1582 C CA . GLY A 1 195 ? -6.840 0.321 5.237 1.00 94.31 195 GLY A CA 1
ATOM 1583 C C . GLY A 1 195 ? -7.906 -0.567 5.878 1.00 94.31 195 GLY A C 1
ATOM 1584 O O . GLY A 1 195 ? -8.929 -0.056 6.333 1.00 94.31 195 GLY A O 1
ATOM 1585 N N . ARG A 1 196 ? -7.654 -1.872 6.025 1.00 93.12 196 ARG A N 1
ATOM 1586 C CA . ARG A 1 196 ? -8.483 -2.776 6.839 1.00 93.12 196 ARG A CA 1
ATOM 1587 C C . ARG A 1 196 ? -8.653 -2.238 8.256 1.00 93.12 196 ARG A C 1
ATOM 1589 O O . ARG A 1 196 ? -9.758 -2.229 8.790 1.00 93.12 196 ARG A O 1
ATOM 1596 N N . SER A 1 197 ? -7.568 -1.766 8.872 1.00 91.19 197 SER A N 1
ATOM 1597 C CA . SER A 1 197 ? -7.595 -1.238 10.242 1.00 91.19 197 SER A CA 1
ATOM 1598 C C . SER A 1 197 ? -8.396 0.065 10.378 1.00 91.19 197 SER A C 1
ATOM 1600 O O . SER A 1 197 ? -8.971 0.318 11.440 1.00 91.19 197 SER A O 1
ATOM 1602 N N . LEU A 1 198 ? -8.464 0.867 9.310 1.00 93.19 198 LEU A N 1
ATOM 1603 C CA . LEU A 1 198 ? -9.282 2.080 9.236 1.00 93.19 198 LEU A CA 1
ATOM 1604 C C . LEU A 1 198 ? -10.757 1.740 9.057 1.00 93.19 198 LEU A C 1
ATOM 1606 O O . LEU A 1 198 ? -11.600 2.314 9.742 1.00 93.19 198 LEU A O 1
ATOM 1610 N N . PHE A 1 199 ? -11.060 0.735 8.236 1.00 94.00 199 PHE A N 1
ATOM 1611 C CA . PHE A 1 199 ? -12.423 0.236 8.111 1.00 94.00 199 PHE A CA 1
ATOM 1612 C C . PHE A 1 199 ? -12.940 -0.361 9.427 1.00 94.00 199 PHE A C 1
ATOM 1614 O O . PHE A 1 199 ? -14.077 -0.108 9.813 1.00 94.00 199 PHE A O 1
ATOM 1621 N N . GLU A 1 200 ? -12.106 -1.079 10.189 1.00 92.56 200 GLU A N 1
ATOM 1622 C CA . GLU A 1 200 ? -12.503 -1.517 11.536 1.00 92.56 200 GLU A CA 1
ATOM 1623 C C . GLU A 1 200 ? -12.805 -0.352 12.464 1.00 92.56 200 GLU A C 1
ATOM 1625 O O . GLU A 1 200 ? -13.765 -0.412 13.227 1.00 92.56 200 GLU A O 1
ATOM 1630 N N . ASN A 1 201 ? -11.990 0.701 12.407 1.00 92.94 201 ASN A N 1
ATOM 1631 C CA . ASN A 1 201 ? -12.217 1.900 13.199 1.00 92.94 201 ASN A CA 1
ATOM 1632 C C . ASN A 1 201 ? -13.597 2.499 12.882 1.00 92.94 201 ASN A C 1
ATOM 1634 O O . ASN A 1 201 ? -14.399 2.719 13.786 1.00 92.94 201 ASN A O 1
ATOM 1638 N N . TYR A 1 202 ? -13.916 2.635 11.593 1.00 92.88 202 TYR A N 1
ATOM 1639 C CA . TYR A 1 202 ? -15.238 3.041 11.121 1.00 92.88 202 TYR A CA 1
ATOM 1640 C C . TYR A 1 202 ? -16.359 2.121 11.647 1.00 92.88 202 TYR A C 1
ATOM 1642 O O . TYR A 1 202 ? -17.362 2.602 12.175 1.00 92.88 202 TYR A O 1
ATOM 1650 N N . MET A 1 203 ? -16.175 0.797 11.606 1.00 93.75 203 MET A N 1
ATOM 1651 C CA . MET A 1 203 ? -17.145 -0.171 12.140 1.00 93.75 203 MET A CA 1
ATOM 1652 C C . MET A 1 203 ? -17.403 0.010 13.640 1.00 93.75 203 MET A C 1
ATOM 1654 O O . MET A 1 203 ? -18.551 -0.071 14.088 1.00 93.75 203 MET A O 1
ATOM 1658 N N . TYR A 1 204 ? -16.354 0.263 14.425 1.00 94.31 204 TYR A N 1
ATOM 1659 C CA . TYR A 1 204 ? -16.484 0.548 15.851 1.00 94.31 204 TYR A CA 1
ATOM 1660 C C . TYR A 1 204 ? -17.240 1.855 16.100 1.00 94.31 204 TYR A C 1
ATOM 1662 O O . TYR A 1 204 ? -18.170 1.864 16.906 1.00 94.31 204 TYR A O 1
ATOM 1670 N N . LEU A 1 205 ? -16.899 2.929 15.384 1.00 92.88 205 LEU A N 1
ATOM 1671 C CA . LEU A 1 205 ? -17.586 4.220 15.488 1.00 92.88 205 LEU A CA 1
ATOM 1672 C C . LEU A 1 205 ? -19.068 4.108 15.113 1.00 92.88 205 LEU A C 1
ATOM 1674 O O . LEU A 1 205 ? -19.935 4.596 15.839 1.00 92.88 205 LEU A O 1
ATOM 1678 N N . ASN A 1 206 ? -19.380 3.391 14.033 1.00 92.94 206 ASN A N 1
ATOM 1679 C CA . ASN A 1 206 ? -20.753 3.126 13.615 1.00 92.94 206 ASN A CA 1
ATOM 1680 C C . ASN A 1 206 ? -21.536 2.361 14.697 1.00 92.94 206 ASN A C 1
ATOM 1682 O O . ASN A 1 206 ? -22.666 2.728 15.036 1.00 92.94 206 ASN A O 1
ATOM 1686 N N . LYS A 1 207 ? -20.914 1.340 15.303 1.00 94.06 207 LYS A N 1
ATOM 1687 C CA . LYS A 1 207 ? -21.524 0.574 16.394 1.00 94.06 207 LYS A CA 1
ATOM 1688 C C . LYS A 1 207 ? -21.760 1.427 17.642 1.00 94.06 207 LYS A C 1
ATOM 1690 O O . LYS A 1 207 ? -22.837 1.306 18.218 1.00 94.06 207 LYS A O 1
ATOM 1695 N N . ILE A 1 208 ? -20.812 2.280 18.039 1.00 93.31 208 ILE A N 1
ATOM 1696 C CA . ILE A 1 208 ? -20.973 3.213 19.172 1.00 93.31 208 ILE A CA 1
ATOM 1697 C C . ILE A 1 208 ? -22.142 4.169 18.908 1.00 93.31 208 ILE A C 1
ATOM 1699 O O . ILE A 1 208 ? -23.013 4.323 19.760 1.00 93.31 208 ILE A O 1
ATOM 1703 N N . ASN A 1 209 ? -22.230 4.729 17.698 1.00 90.94 209 ASN A N 1
ATOM 1704 C CA . ASN A 1 209 ? -23.331 5.614 17.308 1.00 90.94 209 ASN A CA 1
ATOM 1705 C C . ASN A 1 209 ? -24.703 4.920 17.338 1.00 90.94 209 ASN A C 1
ATOM 1707 O O . ASN A 1 209 ? -25.719 5.562 17.606 1.00 90.94 209 ASN A O 1
ATOM 1711 N N . CYS A 1 210 ? -24.759 3.617 17.050 1.00 91.50 210 CYS A N 1
ATOM 1712 C CA . CYS A 1 210 ? -26.002 2.844 17.100 1.00 91.50 210 CYS A CA 1
ATOM 1713 C C . CYS A 1 210 ? -26.340 2.314 18.503 1.00 91.50 210 CYS A C 1
ATOM 1715 O O . CYS A 1 210 ? -27.507 2.059 18.793 1.00 91.50 210 CYS A O 1
ATOM 1717 N N . ASP A 1 211 ? -25.336 2.109 19.351 1.00 92.56 211 ASP A N 1
ATOM 1718 C CA . ASP A 1 211 ? -25.449 1.512 20.678 1.00 92.56 211 ASP A CA 1
ATOM 1719 C C . ASP A 1 211 ? -24.460 2.197 21.636 1.00 92.56 211 ASP A C 1
ATOM 1721 O O . ASP A 1 211 ? -23.324 1.735 21.785 1.00 92.56 211 ASP A O 1
ATOM 1725 N N . PRO A 1 212 ? -24.885 3.274 22.322 1.00 86.62 212 PRO A N 1
ATOM 1726 C CA . PRO A 1 212 ? -24.016 4.034 23.224 1.00 86.62 212 PRO A CA 1
ATOM 1727 C C . PRO A 1 212 ? -23.471 3.211 24.401 1.00 86.62 212 PRO A C 1
ATOM 1729 O O . PRO A 1 212 ? -22.464 3.558 25.010 1.00 86.62 212 PRO A O 1
ATOM 1732 N N . SER A 1 213 ? -24.110 2.084 24.744 1.00 93.38 213 SER A N 1
ATOM 1733 C CA . SER A 1 213 ? -23.595 1.198 25.794 1.00 93.38 213 SER A CA 1
ATOM 1734 C C . SER A 1 213 ? -22.351 0.427 25.347 1.00 93.38 213 SER A C 1
ATOM 1736 O O . SER A 1 213 ? -21.558 -0.010 26.183 1.00 93.38 213 SER A O 1
ATOM 1738 N N . PHE A 1 214 ? -22.144 0.284 24.033 1.00 94.94 214 PHE A N 1
ATOM 1739 C CA . PHE A 1 214 ? -21.078 -0.528 23.466 1.00 94.94 214 PHE A CA 1
ATOM 1740 C C . PHE A 1 214 ? -19.694 -0.083 23.941 1.00 94.94 214 PHE A C 1
ATOM 1742 O O . PHE A 1 214 ? -18.900 -0.929 24.348 1.00 94.94 214 PHE A O 1
ATOM 1749 N N . PHE A 1 215 ? -19.409 1.224 23.960 1.00 94.69 215 PHE A N 1
ATOM 1750 C CA . PHE A 1 215 ? -18.117 1.721 24.437 1.00 94.69 215 PHE A CA 1
ATOM 1751 C C . PHE A 1 215 ? -17.856 1.291 25.887 1.00 94.69 215 PHE A C 1
ATOM 1753 O O . PHE A 1 215 ? -16.858 0.620 26.164 1.00 94.69 215 PHE A O 1
ATOM 1760 N N . LYS A 1 216 ? -18.796 1.596 26.790 1.00 93.44 216 LYS A N 1
ATOM 1761 C CA . LYS A 1 216 ? -18.679 1.303 28.227 1.00 93.44 216 LYS A CA 1
ATOM 1762 C C . LYS A 1 216 ? -18.614 -0.192 28.530 1.00 93.44 216 LYS A C 1
ATOM 1764 O O . LYS A 1 216 ? -17.915 -0.596 29.447 1.00 93.44 216 LYS A O 1
ATOM 1769 N N . MET A 1 217 ? -19.322 -1.017 27.759 1.00 93.44 217 MET A N 1
ATOM 1770 C CA . MET A 1 217 ? -19.428 -2.457 28.020 1.00 93.44 217 MET A CA 1
ATOM 1771 C C . MET A 1 217 ? -18.354 -3.293 27.311 1.00 93.44 217 MET A C 1
ATOM 1773 O O . MET A 1 217 ? -18.063 -4.405 27.752 1.00 93.44 217 MET A O 1
ATOM 1777 N N . LYS A 1 218 ? -17.799 -2.813 26.188 1.00 94.62 218 LYS A N 1
ATOM 1778 C CA . LYS A 1 218 ? -16.915 -3.604 25.310 1.00 94.62 218 LYS A CA 1
ATOM 1779 C C . LYS A 1 218 ? -15.529 -3.012 25.100 1.00 94.62 218 LYS A C 1
ATOM 1781 O O . LYS A 1 218 ? -14.609 -3.788 24.841 1.00 94.62 218 LYS A O 1
ATOM 1786 N N . LEU A 1 219 ? -15.369 -1.689 25.145 1.00 94.12 219 LEU A N 1
ATOM 1787 C CA . LEU A 1 219 ? -14.109 -1.021 24.803 1.00 94.12 219 LEU A CA 1
ATOM 1788 C C . LEU A 1 219 ? -13.379 -0.496 26.036 1.00 94.12 219 LEU A C 1
ATOM 1790 O O . LEU A 1 219 ? -12.254 -0.925 26.276 1.00 94.12 219 LEU A O 1
ATOM 1794 N N . LEU A 1 220 ? -14.026 0.353 26.840 1.00 94.50 220 LEU A N 1
ATOM 1795 C CA . LEU A 1 220 ? -13.428 0.941 28.044 1.00 94.50 220 LEU A CA 1
ATOM 1796 C C . LEU A 1 220 ? -12.835 -0.113 29.001 1.00 94.50 220 LEU A C 1
ATOM 1798 O O . LEU A 1 220 ? -11.674 0.036 29.387 1.00 94.50 220 LEU A O 1
ATOM 1802 N N . PRO A 1 221 ? -13.514 -1.247 29.288 1.00 94.69 221 PRO A N 1
ATOM 1803 C CA . PRO A 1 221 ? -12.977 -2.242 30.216 1.00 94.69 221 PRO A CA 1
ATOM 1804 C C . PRO A 1 221 ? -11.695 -2.942 29.728 1.00 94.69 221 PRO A C 1
ATOM 1806 O O . PRO A 1 221 ? -11.065 -3.669 30.489 1.00 94.69 221 PRO A O 1
ATOM 1809 N N . LYS A 1 222 ? -11.300 -2.773 28.454 1.00 91.31 222 LYS A N 1
ATOM 1810 C CA . LYS A 1 222 ? -10.045 -3.326 27.903 1.00 91.31 222 LYS A CA 1
ATOM 1811 C C . LYS A 1 222 ? -8.813 -2.514 28.290 1.00 91.31 222 LYS A C 1
ATOM 1813 O O . LYS A 1 222 ? -7.701 -3.035 28.218 1.00 91.31 222 LYS A O 1
ATOM 1818 N N . VAL A 1 223 ? -9.006 -1.233 28.585 1.00 90.25 223 VAL A N 1
ATOM 1819 C CA . VAL A 1 223 ? -7.930 -0.242 28.713 1.00 90.25 223 VAL A CA 1
ATOM 1820 C C . VAL A 1 223 ? -7.900 0.408 30.092 1.00 90.25 223 VAL A C 1
ATOM 1822 O O . VAL A 1 223 ? -6.823 0.804 30.530 1.00 90.25 223 VAL A O 1
ATOM 1825 N N . ASP A 1 224 ? -9.034 0.437 30.794 1.00 91.38 224 ASP A N 1
ATOM 1826 C CA . ASP A 1 224 ? -9.144 0.893 32.177 1.00 91.38 224 ASP A CA 1
ATOM 1827 C C . ASP A 1 224 ? -8.586 -0.157 33.151 1.00 91.38 224 ASP A C 1
ATOM 1829 O O . ASP A 1 224 ? -9.283 -1.054 33.627 1.00 91.38 224 ASP A O 1
ATOM 1833 N N . LYS A 1 225 ? -7.285 -0.052 33.422 1.00 88.81 225 LYS A N 1
ATOM 1834 C CA . LYS A 1 225 ? -6.569 -0.944 34.344 1.00 88.81 225 LYS A CA 1
ATOM 1835 C C . LYS A 1 225 ? -6.808 -0.609 35.816 1.00 88.81 225 LYS A C 1
ATOM 1837 O O . LYS A 1 225 ? -6.389 -1.390 36.667 1.00 88.81 225 LYS A O 1
ATOM 1842 N N . GLU A 1 226 ? -7.409 0.542 36.117 1.00 91.31 226 GLU A N 1
ATOM 1843 C CA . GLU A 1 226 ? -7.698 0.949 37.493 1.00 91.31 226 GLU A CA 1
ATOM 1844 C C . GLU A 1 226 ? -8.911 0.194 38.029 1.00 91.31 226 GLU A C 1
ATOM 1846 O O . GLU A 1 226 ? -8.884 -0.290 39.159 1.00 91.31 226 GLU A O 1
ATOM 1851 N N . HIS A 1 227 ? -9.940 0.027 37.193 1.00 93.19 227 HIS A N 1
ATOM 1852 C CA . HIS A 1 227 ? -11.198 -0.597 37.603 1.00 93.19 227 HIS A CA 1
ATOM 1853 C C . HIS A 1 227 ? -11.369 -2.030 37.090 1.00 93.19 227 HIS A C 1
ATOM 1855 O O . HIS A 1 227 ? -12.181 -2.775 37.645 1.00 93.19 227 HIS A O 1
ATOM 1861 N N . PHE A 1 228 ? -10.607 -2.459 36.074 1.00 94.69 228 PHE A N 1
ATOM 1862 C CA . PHE A 1 228 ? -10.755 -3.783 35.466 1.00 94.69 228 PHE A CA 1
ATOM 1863 C C . PHE A 1 228 ? -9.462 -4.595 35.426 1.00 94.69 228 PHE A C 1
ATOM 1865 O O . PHE A 1 228 ? -8.365 -4.095 35.182 1.00 94.69 228 PHE A O 1
ATOM 1872 N N . GLN A 1 229 ? -9.620 -5.910 35.579 1.00 95.44 229 GLN A N 1
ATOM 1873 C CA . GLN A 1 229 ? -8.549 -6.881 35.388 1.00 95.44 229 GLN A CA 1
ATOM 1874 C C . GLN A 1 229 ? -9.028 -8.047 34.518 1.00 95.44 229 GLN A C 1
ATOM 1876 O O . GLN A 1 229 ? -10.160 -8.519 34.644 1.00 95.44 229 GLN A O 1
ATOM 1881 N N . PHE A 1 230 ? -8.162 -8.540 33.627 1.00 96.25 230 PHE A N 1
ATOM 1882 C CA . PHE A 1 230 ? -8.470 -9.728 32.831 1.00 96.25 230 PHE A CA 1
ATOM 1883 C C . PHE A 1 230 ? -8.688 -10.957 33.715 1.00 96.25 230 PHE A C 1
ATOM 1885 O O . PHE A 1 230 ? -7.974 -11.183 34.693 1.00 96.25 230 PHE A O 1
ATOM 1892 N N . VAL A 1 231 ? -9.663 -11.780 33.334 1.00 95.06 231 VAL A N 1
ATOM 1893 C CA . VAL A 1 231 ? -9.965 -13.023 34.045 1.00 95.06 231 VAL A CA 1
ATOM 1894 C C . VAL A 1 231 ? -8.841 -14.033 33.815 1.00 95.06 231 VAL A C 1
ATOM 1896 O O . VAL A 1 231 ? -8.493 -14.347 32.678 1.00 95.06 231 VAL A O 1
ATOM 1899 N N . THR A 1 232 ? -8.308 -14.602 34.894 1.00 94.19 232 THR A N 1
ATOM 1900 C CA . THR A 1 232 ? -7.364 -15.724 34.824 1.00 94.19 232 THR A CA 1
ATOM 1901 C C . THR A 1 232 ? -8.132 -17.043 34.761 1.00 94.19 232 THR A C 1
ATOM 1903 O O . THR A 1 232 ? -8.972 -17.338 35.614 1.00 94.19 232 THR A O 1
ATOM 1906 N N . LYS A 1 233 ? -7.854 -17.858 33.743 1.00 92.44 233 LYS A N 1
ATOM 1907 C CA . LYS A 1 233 ? -8.446 -19.186 33.558 1.00 92.44 233 LYS A CA 1
ATOM 1908 C C . LYS A 1 233 ? -7.891 -20.190 34.574 1.00 92.44 233 LYS A C 1
ATOM 1910 O O . LYS A 1 233 ? -6.882 -19.961 35.239 1.00 92.44 233 LYS A O 1
ATOM 1915 N N . LYS A 1 234 ? -8.536 -21.359 34.665 1.00 91.81 234 LYS A N 1
ATOM 1916 C CA . LYS A 1 234 ? -8.138 -22.450 35.580 1.00 91.81 234 LYS A CA 1
ATOM 1917 C C . LYS A 1 234 ? -6.705 -22.948 35.354 1.00 91.81 234 LYS A C 1
ATOM 1919 O O . LYS A 1 234 ? -6.068 -23.405 36.295 1.00 91.81 234 LYS A O 1
ATOM 1924 N N . ASP A 1 235 ? -6.208 -22.852 34.126 1.00 93.62 235 ASP A N 1
ATOM 1925 C CA . ASP A 1 235 ? -4.847 -23.223 33.724 1.00 93.62 235 ASP A CA 1
ATOM 1926 C C . ASP A 1 235 ? -3.811 -22.103 33.954 1.00 93.62 235 ASP A C 1
ATOM 1928 O O . ASP A 1 235 ? -2.669 -22.226 33.519 1.00 93.62 235 ASP A O 1
ATOM 1932 N N . LYS A 1 236 ? -4.191 -21.024 34.656 1.00 92.44 236 LYS A N 1
ATOM 1933 C CA . LYS A 1 236 ? -3.390 -19.814 34.908 1.00 92.44 236 LYS A CA 1
ATOM 1934 C C . LYS A 1 236 ? -3.091 -18.959 33.669 1.00 92.44 236 LYS A C 1
ATOM 1936 O O . LYS A 1 236 ? -2.302 -18.023 33.770 1.00 92.44 236 LYS A O 1
ATOM 1941 N N . THR A 1 237 ? -3.722 -19.227 32.527 1.00 94.38 237 THR A N 1
ATOM 1942 C CA . THR A 1 237 ? -3.633 -18.348 31.350 1.00 94.38 237 THR A CA 1
ATOM 1943 C C . THR A 1 237 ? -4.641 -17.199 31.433 1.00 94.38 237 THR A C 1
ATOM 1945 O O . THR A 1 237 ? -5.647 -17.286 32.140 1.00 94.38 237 THR A O 1
ATOM 1948 N N . ILE A 1 238 ? -4.382 -16.101 30.721 1.00 93.69 238 ILE A N 1
ATOM 1949 C CA . ILE A 1 238 ? -5.261 -14.924 30.697 1.00 93.69 238 ILE A CA 1
ATOM 1950 C C . ILE A 1 238 ? -6.387 -15.131 29.671 1.00 93.69 238 ILE A C 1
ATOM 1952 O O . ILE A 1 238 ? -6.151 -15.554 28.537 1.00 93.69 238 ILE A O 1
ATOM 1956 N N . ASP A 1 239 ? -7.630 -14.828 30.048 1.00 94.25 239 ASP A N 1
ATOM 1957 C CA . ASP A 1 239 ? -8.763 -14.737 29.127 1.00 94.25 239 ASP A CA 1
ATOM 1958 C C . ASP A 1 239 ? -8.906 -13.311 28.582 1.00 94.25 239 ASP A C 1
ATOM 1960 O O . ASP A 1 239 ? -9.570 -12.467 29.176 1.00 94.25 239 ASP A O 1
ATOM 1964 N N . HIS A 1 240 ? -8.327 -13.044 27.410 1.00 92.75 240 HIS A N 1
ATOM 1965 C CA . HIS A 1 240 ? -8.410 -11.732 26.754 1.00 92.75 240 HIS A CA 1
ATOM 1966 C C . HIS A 1 240 ? -9.826 -11.330 26.296 1.00 92.75 240 HIS A C 1
ATOM 1968 O O . HIS A 1 240 ? -10.029 -10.207 25.836 1.00 92.75 240 HIS A O 1
ATOM 1974 N N . ASN A 1 241 ? -10.813 -12.220 26.432 1.00 94.94 241 ASN A N 1
ATOM 1975 C CA . ASN A 1 241 ? -12.207 -11.950 26.094 1.00 94.94 241 ASN A CA 1
ATOM 1976 C C . ASN A 1 241 ? -13.051 -11.528 27.300 1.00 94.94 241 ASN A C 1
ATOM 1978 O O . ASN A 1 241 ? -14.205 -11.130 27.114 1.00 94.94 241 ASN A O 1
ATOM 1982 N N . LYS A 1 242 ? -12.520 -11.623 28.525 1.00 95.88 242 LYS A N 1
ATOM 1983 C CA . LYS A 1 242 ? -13.266 -11.310 29.744 1.00 95.88 242 LYS A CA 1
ATOM 1984 C C . LYS A 1 242 ? -12.432 -10.517 30.732 1.00 95.88 242 LYS A C 1
ATOM 1986 O O . LYS A 1 242 ? -11.280 -10.844 31.001 1.00 95.88 242 LYS A O 1
ATOM 1991 N N . VAL A 1 243 ? -13.071 -9.533 31.341 1.00 96.50 243 VAL A N 1
ATOM 1992 C CA . VAL A 1 243 ? -12.522 -8.782 32.471 1.00 96.50 243 VAL A CA 1
ATOM 1993 C C . VAL A 1 243 ? -13.509 -8.833 33.624 1.00 96.50 243 VAL A C 1
ATOM 1995 O O . VAL A 1 243 ? -14.704 -9.018 33.396 1.00 96.50 243 VAL A O 1
ATOM 1998 N N . PHE A 1 244 ? -13.023 -8.692 34.849 1.00 96.19 244 PHE A N 1
ATOM 1999 C CA . PHE A 1 244 ? -13.877 -8.451 36.003 1.00 96.19 244 PHE A CA 1
ATOM 2000 C C . PHE A 1 244 ? -13.618 -7.054 36.558 1.00 96.19 244 PHE A C 1
ATOM 2002 O O . PHE A 1 244 ? -12.485 -6.570 36.519 1.00 96.19 244 PHE A O 1
ATOM 2009 N N . HIS A 1 245 ? -14.674 -6.413 37.046 1.00 95.94 245 HIS A N 1
ATOM 2010 C CA . HIS A 1 245 ? -14.569 -5.152 37.763 1.00 95.94 245 HIS A CA 1
ATOM 2011 C C . HIS A 1 245 ? -14.010 -5.427 39.160 1.00 95.94 245 HIS A C 1
ATOM 2013 O O . HIS A 1 245 ? -14.555 -6.254 39.892 1.00 95.94 245 HIS A O 1
ATOM 2019 N N . ILE A 1 246 ? -12.932 -4.746 39.540 1.00 95.06 246 ILE A N 1
ATOM 2020 C CA . ILE A 1 246 ? -12.173 -5.043 40.763 1.00 95.06 246 ILE A CA 1
ATOM 2021 C C . ILE A 1 246 ? -13.034 -4.816 42.012 1.00 95.06 246 ILE A C 1
ATOM 2023 O O . ILE A 1 246 ? -13.015 -5.634 42.928 1.00 95.06 246 ILE A O 1
ATOM 2027 N N . GLU A 1 247 ? -13.826 -3.741 42.030 1.00 94.06 247 GLU A N 1
ATOM 2028 C CA . GLU A 1 247 ? -14.654 -3.394 43.193 1.00 94.06 247 GLU A CA 1
ATOM 2029 C C . GLU A 1 247 ? -15.934 -4.235 43.323 1.00 94.06 247 GLU A C 1
ATOM 2031 O O . GLU A 1 247 ? -16.255 -4.694 44.417 1.00 94.06 247 GLU A O 1
ATOM 2036 N N . THR A 1 248 ? -16.682 -4.444 42.231 1.00 94.25 248 THR A N 1
ATOM 2037 C CA . THR A 1 248 ? -17.982 -5.138 42.281 1.00 94.25 248 THR A CA 1
ATOM 2038 C C . THR A 1 248 ? -17.869 -6.648 42.081 1.00 94.25 248 THR A C 1
ATOM 2040 O O . THR A 1 248 ? -18.765 -7.391 42.476 1.00 94.25 248 THR A O 1
ATOM 2043 N N . GLY A 1 249 ? -16.777 -7.122 41.475 1.00 92.38 249 GLY A N 1
ATOM 2044 C CA . GLY A 1 249 ? -16.592 -8.517 41.078 1.00 92.38 249 GLY A CA 1
ATOM 2045 C C . GLY A 1 249 ? -17.364 -8.926 39.817 1.00 92.38 249 GLY A C 1
ATOM 2046 O O . GLY A 1 249 ? -17.294 -10.091 39.419 1.00 92.38 249 GLY A O 1
ATOM 2047 N N . ASP A 1 250 ? -18.084 -8.003 39.170 1.00 94.44 250 ASP A N 1
ATOM 2048 C CA . ASP A 1 250 ? -18.877 -8.295 37.973 1.00 94.44 250 ASP A CA 1
ATOM 2049 C C . ASP A 1 250 ? -17.990 -8.661 36.783 1.00 94.44 250 ASP A C 1
ATOM 2051 O O . ASP A 1 250 ? -16.986 -8.001 36.516 1.00 94.44 250 ASP A O 1
ATOM 2055 N N . ILE A 1 251 ? -18.384 -9.685 36.023 1.00 94.38 251 ILE A N 1
AT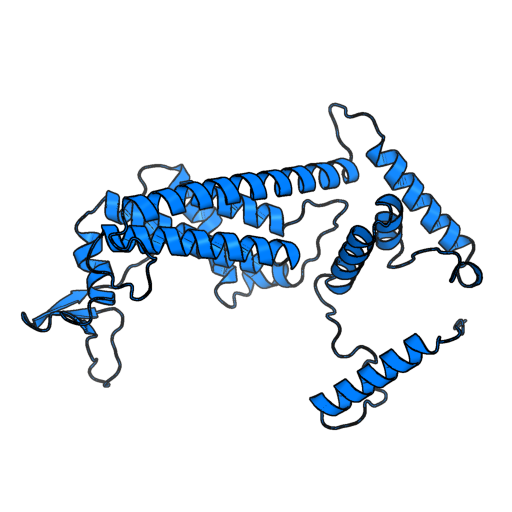OM 2056 C CA . ILE A 1 251 ? -17.633 -10.161 34.856 1.00 94.38 251 ILE A CA 1
ATOM 2057 C C . ILE A 1 251 ? -18.250 -9.618 33.568 1.00 94.38 251 ILE A C 1
ATOM 2059 O O . ILE A 1 251 ? -19.416 -9.865 33.259 1.00 94.38 251 ILE A O 1
ATOM 2063 N N . TYR A 1 252 ? -17.418 -8.974 32.757 1.00 95.44 252 TYR A N 1
ATOM 2064 C CA . TYR A 1 252 ? -17.767 -8.409 31.463 1.00 95.44 252 TYR A CA 1
ATOM 2065 C C . TYR A 1 252 ? -17.179 -9.267 30.344 1.00 95.44 252 TYR A C 1
ATOM 2067 O O . TYR A 1 252 ? -15.987 -9.579 30.334 1.00 95.44 252 TYR A O 1
ATOM 2075 N N . ASN A 1 253 ? -18.009 -9.628 29.362 1.00 95.31 253 ASN A N 1
ATOM 2076 C CA . ASN A 1 253 ? -17.528 -10.192 28.102 1.00 95.31 253 ASN A CA 1
ATOM 2077 C C . ASN A 1 253 ? -17.191 -9.050 27.137 1.00 95.31 253 ASN A C 1
ATOM 2079 O O . ASN A 1 253 ? -18.090 -8.444 26.552 1.00 95.31 253 ASN A O 1
ATOM 2083 N N . ILE A 1 254 ? -15.900 -8.808 26.944 1.00 94.94 254 ILE A N 1
ATOM 2084 C CA . ILE A 1 254 ? -15.341 -7.736 26.109 1.00 94.94 254 ILE A CA 1
ATOM 2085 C C . ILE A 1 254 ? -14.974 -8.211 24.697 1.00 94.94 254 ILE A C 1
ATOM 2087 O O . ILE A 1 254 ? -14.469 -7.428 23.887 1.00 94.94 254 ILE A O 1
ATOM 2091 N N . HIS A 1 255 ? -15.223 -9.485 24.378 1.00 94.56 255 HIS A N 1
ATOM 2092 C CA . HIS A 1 255 ? -15.046 -9.986 23.022 1.00 94.56 255 HIS A CA 1
ATOM 2093 C C . HIS A 1 255 ? -15.974 -9.242 22.058 1.00 94.56 255 HIS A C 1
ATOM 2095 O O . HIS A 1 255 ? -17.164 -9.036 22.342 1.00 94.56 255 HIS A O 1
ATOM 2101 N N . VAL A 1 256 ? -15.404 -8.845 20.923 1.00 92.75 256 VAL A N 1
ATOM 2102 C CA . VAL A 1 256 ? -16.111 -8.209 19.815 1.00 92.75 256 VAL A CA 1
ATOM 2103 C C . VAL A 1 256 ? -15.876 -9.061 18.581 1.00 92.75 256 VAL A C 1
ATOM 2105 O O . VAL A 1 256 ? -14.738 -9.226 18.147 1.00 92.75 256 VAL A O 1
ATOM 2108 N N . VAL A 1 257 ? -16.959 -9.588 18.020 1.00 91.06 257 VAL A N 1
ATOM 2109 C CA . VAL A 1 257 ? -16.930 -10.318 16.756 1.00 91.06 257 VAL A CA 1
ATOM 2110 C C . VAL A 1 257 ? -17.126 -9.303 15.635 1.00 91.06 257 VAL A C 1
ATOM 2112 O O . VAL A 1 257 ? -18.188 -8.694 15.532 1.00 91.06 257 VAL A O 1
ATOM 2115 N N . ILE A 1 258 ? -16.122 -9.113 14.778 1.00 88.75 258 ILE A N 1
ATOM 2116 C CA . ILE A 1 258 ? -16.185 -8.083 13.728 1.00 88.75 258 ILE A CA 1
ATOM 2117 C C . ILE A 1 258 ? -17.366 -8.309 12.768 1.00 88.75 258 ILE A C 1
ATOM 2119 O O . ILE A 1 258 ? -18.059 -7.361 12.408 1.00 88.75 258 ILE A O 1
ATOM 2123 N N . ALA A 1 259 ? -17.685 -9.562 12.435 1.00 86.75 259 ALA A N 1
ATOM 2124 C CA . ALA A 1 259 ? -18.858 -9.887 11.619 1.00 86.75 259 ALA A CA 1
ATOM 2125 C C . ALA A 1 259 ? -20.196 -9.458 12.261 1.00 86.75 259 ALA A C 1
ATOM 2127 O O . ALA A 1 259 ? -21.175 -9.224 11.555 1.00 86.75 259 ALA A O 1
ATOM 2128 N N . GLU A 1 260 ? -20.268 -9.322 13.590 1.00 89.19 260 GLU A N 1
ATOM 2129 C CA . GLU A 1 260 ? -21.466 -8.811 14.266 1.00 89.19 260 GLU A CA 1
ATOM 2130 C C . GLU A 1 260 ? -21.579 -7.291 14.184 1.00 89.19 260 GLU A C 1
ATOM 2132 O O . GLU A 1 260 ? -22.695 -6.776 14.135 1.00 89.19 260 GLU A O 1
ATOM 2137 N N . LEU A 1 261 ? -20.454 -6.572 14.112 1.00 91.00 261 LEU A N 1
ATOM 2138 C CA . LEU A 1 261 ? -20.457 -5.118 13.941 1.00 91.00 261 LEU A CA 1
ATOM 2139 C C . LEU A 1 261 ? -21.126 -4.714 12.620 1.00 91.00 261 LEU A C 1
ATOM 2141 O O . LEU A 1 261 ? -21.861 -3.727 12.612 1.00 91.00 261 LEU A O 1
ATOM 2145 N N . LYS A 1 262 ? -20.984 -5.532 11.560 1.00 90.00 262 LYS A N 1
ATOM 2146 C CA . LYS A 1 262 ? -21.673 -5.365 10.263 1.00 90.00 262 LYS A CA 1
ATOM 2147 C C . LYS A 1 262 ? -23.187 -5.177 10.419 1.00 90.00 262 LYS A C 1
ATOM 2149 O O . LYS A 1 262 ? -23.793 -4.418 9.674 1.00 90.00 262 LYS A O 1
ATOM 2154 N N . LYS A 1 263 ? -23.813 -5.822 11.413 1.00 87.50 263 LYS A N 1
ATOM 2155 C CA . LYS A 1 263 ? -25.266 -5.723 11.664 1.00 87.50 263 LYS A CA 1
ATOM 2156 C C . LYS A 1 263 ? -25.712 -4.322 12.100 1.00 87.50 263 LYS A C 1
ATOM 2158 O O . LYS A 1 263 ? -26.909 -4.061 12.139 1.00 87.50 263 LYS A O 1
ATOM 2163 N N . SER A 1 264 ? -24.772 -3.447 12.456 1.00 86.38 264 SER A N 1
ATOM 2164 C CA . SER A 1 264 ? -25.045 -2.058 12.849 1.00 86.38 264 SER A CA 1
ATOM 2165 C C . SER A 1 264 ? -25.187 -1.129 11.643 1.00 86.38 264 SER A C 1
ATOM 2167 O O . SER A 1 264 ? -25.740 -0.040 11.776 1.00 86.38 264 SER A O 1
ATOM 2169 N N . PHE A 1 265 ? -24.731 -1.561 10.464 1.00 89.56 265 PHE A N 1
ATOM 2170 C CA . PHE A 1 265 ? -24.815 -0.772 9.245 1.00 89.56 265 PHE A CA 1
ATOM 2171 C C . PHE A 1 265 ? -26.257 -0.608 8.778 1.00 89.56 265 PHE A C 1
ATOM 2173 O O . PHE A 1 265 ? -26.951 -1.578 8.464 1.00 89.56 265 PHE A O 1
ATOM 2180 N N . LYS A 1 266 ? -26.691 0.652 8.711 1.00 85.31 266 LYS A N 1
ATOM 2181 C CA . LYS A 1 266 ? -28.032 1.034 8.257 1.00 85.31 266 LYS A CA 1
ATOM 2182 C C . LYS A 1 266 ? -28.144 1.058 6.735 1.00 85.31 266 LYS A C 1
ATOM 2184 O O . LYS A 1 266 ? -29.225 0.800 6.214 1.00 85.31 266 LYS A O 1
ATOM 2189 N N . ASN A 1 267 ? -27.041 1.349 6.050 1.00 87.31 267 ASN A N 1
ATOM 2190 C CA . ASN A 1 267 ? -26.999 1.518 4.605 1.00 87.31 267 ASN A CA 1
ATOM 2191 C C . ASN A 1 267 ? -26.462 0.254 3.928 1.00 87.31 267 ASN A C 1
ATOM 2193 O O . ASN A 1 267 ? -25.664 -0.491 4.504 1.00 87.31 267 ASN A O 1
ATOM 2197 N N . PHE A 1 268 ? -26.926 -0.001 2.707 1.00 89.38 268 PHE A N 1
ATOM 2198 C CA . PHE A 1 268 ? -26.531 -1.179 1.936 1.00 89.38 268 PHE A CA 1
ATOM 2199 C C . PHE A 1 268 ? -25.072 -1.077 1.476 1.00 89.38 268 PHE A C 1
ATOM 2201 O O . PHE A 1 268 ? -24.346 -2.066 1.476 1.00 89.38 268 PHE A O 1
ATOM 2208 N N . GLU A 1 269 ? -24.632 0.135 1.156 1.00 90.38 269 GLU A N 1
ATOM 2209 C CA . GLU A 1 269 ? -23.292 0.464 0.687 1.00 90.38 269 GLU A CA 1
ATOM 2210 C C . GLU A 1 269 ? -22.220 0.041 1.701 1.00 90.38 269 GLU A C 1
ATOM 2212 O O . GLU A 1 269 ? -21.251 -0.615 1.327 1.00 90.38 269 GLU A O 1
ATOM 2217 N N . ASP A 1 270 ? -22.434 0.304 2.994 1.00 89.94 270 ASP A N 1
ATOM 2218 C CA . ASP A 1 270 ? -21.506 -0.091 4.065 1.00 89.94 270 ASP A CA 1
ATOM 2219 C C . ASP A 1 270 ? -21.411 -1.622 4.205 1.00 89.94 270 ASP A C 1
ATOM 2221 O O . ASP A 1 270 ? -20.348 -2.179 4.494 1.00 89.94 270 ASP A O 1
ATOM 2225 N N . GLN A 1 271 ? -22.523 -2.331 3.973 1.00 89.62 271 GLN A N 1
ATOM 2226 C CA . GLN A 1 271 ? -22.550 -3.796 3.999 1.00 89.62 271 GLN A CA 1
ATOM 2227 C C . GLN A 1 271 ? -21.796 -4.390 2.807 1.00 89.62 271 GLN A C 1
ATOM 2229 O O . GLN A 1 271 ? -21.039 -5.344 2.991 1.00 89.62 271 GLN A O 1
ATOM 2234 N N . VAL A 1 272 ? -21.968 -3.811 1.616 1.00 90.19 272 VAL A N 1
ATOM 2235 C CA . VAL A 1 272 ? -21.220 -4.187 0.408 1.00 90.19 272 VAL A CA 1
ATOM 2236 C C . VAL A 1 272 ? -19.732 -3.917 0.592 1.00 90.19 272 VAL A C 1
ATOM 2238 O O . VAL A 1 272 ? -18.910 -4.767 0.256 1.00 90.19 272 VAL A O 1
ATOM 2241 N N . LEU A 1 273 ? -19.375 -2.771 1.174 1.00 89.50 273 LEU A N 1
ATOM 2242 C CA . LEU A 1 273 ? -17.989 -2.422 1.457 1.00 89.50 273 LEU A CA 1
ATOM 2243 C C . LEU A 1 273 ? -17.352 -3.419 2.436 1.00 89.50 273 LEU A C 1
ATOM 2245 O O . LEU A 1 273 ? -16.228 -3.860 2.218 1.00 89.50 273 LEU A O 1
ATOM 2249 N N . TYR A 1 274 ? -18.078 -3.871 3.459 1.00 90.88 274 TYR A N 1
ATOM 2250 C CA . TYR A 1 274 ? -17.606 -4.968 4.307 1.00 90.88 274 TYR A CA 1
ATOM 2251 C C . TYR A 1 274 ? -17.363 -6.259 3.511 1.00 90.88 274 TYR A C 1
ATOM 2253 O O . TYR A 1 274 ? -16.301 -6.872 3.624 1.00 90.88 274 TYR A O 1
ATOM 2261 N N . ASP A 1 275 ? -18.331 -6.679 2.697 1.00 89.06 275 ASP A N 1
ATOM 2262 C CA . ASP A 1 275 ? -18.242 -7.956 1.987 1.00 89.06 275 ASP A CA 1
ATOM 2263 C C . ASP A 1 275 ? -17.114 -7.966 0.949 1.00 89.06 275 ASP A C 1
ATOM 2265 O O . ASP A 1 275 ? -16.380 -8.950 0.865 1.00 89.06 275 ASP A O 1
ATOM 2269 N N . LEU A 1 276 ? -16.938 -6.867 0.209 1.00 88.69 276 LEU A N 1
ATOM 2270 C CA . LEU A 1 276 ? -15.950 -6.759 -0.865 1.00 88.69 276 LEU A CA 1
ATOM 2271 C C . LEU A 1 276 ? -14.570 -6.324 -0.369 1.00 88.69 276 LEU A C 1
ATOM 2273 O O . LEU A 1 276 ? -13.566 -6.932 -0.735 1.00 88.69 276 LEU A O 1
ATOM 2277 N N . TYR A 1 277 ? -14.501 -5.273 0.450 1.00 90.44 277 TYR A N 1
ATOM 2278 C CA . TYR A 1 277 ? -13.230 -4.684 0.861 1.00 90.44 277 TYR A CA 1
ATOM 2279 C C . TYR A 1 277 ? -12.679 -5.331 2.129 1.00 90.44 277 TYR A C 1
ATOM 2281 O O . TYR A 1 277 ? -11.546 -5.810 2.123 1.00 90.44 277 TYR A O 1
ATOM 2289 N N . TYR A 1 278 ? -13.454 -5.379 3.219 1.00 88.94 278 TYR A N 1
ATOM 2290 C CA . TYR A 1 278 ? -12.931 -5.869 4.499 1.00 88.94 278 TYR A CA 1
ATOM 2291 C C . TYR A 1 278 ? -12.480 -7.328 4.403 1.00 88.94 278 TYR A C 1
ATOM 2293 O O . TYR A 1 278 ? -11.359 -7.647 4.799 1.00 88.94 278 TYR A O 1
ATOM 2301 N N . SER A 1 279 ? -13.307 -8.192 3.811 1.00 81.00 279 SER A N 1
ATOM 2302 C CA . SER A 1 279 ? -12.982 -9.612 3.631 1.00 81.00 279 SER A CA 1
ATOM 2303 C C . SER A 1 279 ? -11.721 -9.827 2.789 1.00 81.00 279 SER A C 1
ATOM 2305 O O . SER A 1 279 ? -10.865 -10.615 3.182 1.00 81.00 279 SER A O 1
ATOM 2307 N N . ASN A 1 280 ? -11.572 -9.099 1.677 1.00 87.25 280 ASN A N 1
ATOM 2308 C CA . ASN A 1 280 ? -10.379 -9.173 0.827 1.00 87.25 280 ASN A CA 1
ATOM 2309 C C . ASN A 1 280 ? -9.144 -8.639 1.571 1.00 87.25 280 ASN A C 1
ATOM 2311 O O . ASN A 1 280 ? -8.135 -9.321 1.699 1.00 87.25 280 ASN A O 1
ATOM 2315 N N . SER A 1 281 ? -9.260 -7.462 2.188 1.00 90.81 281 SER A N 1
ATOM 2316 C CA . SER A 1 281 ? -8.154 -6.834 2.915 1.00 90.81 281 SER A CA 1
ATOM 2317 C C . SER A 1 281 ? -7.634 -7.666 4.102 1.00 90.81 281 SER A C 1
ATOM 2319 O O . SER A 1 281 ? -6.468 -7.553 4.479 1.00 90.81 281 SER A O 1
ATOM 2321 N N . CYS A 1 282 ? -8.462 -8.550 4.675 1.00 88.12 282 CYS A N 1
ATOM 2322 C CA . CYS A 1 282 ? -8.042 -9.478 5.728 1.00 88.12 282 CYS A CA 1
ATOM 2323 C C . CYS A 1 282 ? -7.029 -10.529 5.246 1.00 88.12 282 CYS A C 1
ATOM 2325 O O . CYS A 1 282 ? -6.242 -11.009 6.064 1.00 88.12 282 CYS A O 1
ATOM 2327 N N . GLN A 1 283 ? -6.999 -10.845 3.947 1.00 89.81 283 GLN A N 1
ATOM 2328 C CA . GLN A 1 283 ? -6.047 -11.797 3.359 1.00 89.81 283 GLN A CA 1
ATOM 2329 C C . GLN A 1 283 ? -4.595 -11.283 3.382 1.00 89.81 283 GLN A C 1
ATOM 2331 O O . GLN A 1 283 ? -3.671 -12.074 3.219 1.00 89.81 283 GLN A O 1
ATOM 2336 N N . TYR A 1 284 ? -4.380 -9.981 3.615 1.00 91.12 284 TYR A N 1
ATOM 2337 C CA . TYR A 1 284 ? -3.047 -9.365 3.730 1.00 91.12 284 TYR A CA 1
ATOM 2338 C C . TYR A 1 284 ? -2.593 -9.158 5.186 1.00 91.12 284 TYR A C 1
ATOM 2340 O O . TYR A 1 284 ? -1.516 -8.621 5.437 1.00 91.12 284 TYR A O 1
ATOM 2348 N N . ILE A 1 285 ? -3.417 -9.544 6.170 1.00 88.12 285 ILE A N 1
ATOM 2349 C CA . ILE A 1 285 ? -3.078 -9.464 7.605 1.00 88.12 285 ILE A CA 1
ATOM 2350 C C . ILE A 1 285 ? -2.451 -10.771 8.093 1.00 88.12 285 ILE A C 1
ATOM 2352 O O . ILE A 1 285 ? -1.556 -10.775 8.940 1.00 88.12 285 ILE A O 1
ATOM 2356 N N . HIS A 1 286 ? -2.963 -11.891 7.598 1.00 84.00 286 HIS A N 1
ATOM 2357 C CA . HIS A 1 286 ? -2.514 -13.227 7.953 1.00 84.00 286 HIS A CA 1
ATOM 2358 C C . HIS A 1 286 ? -1.795 -13.855 6.768 1.00 84.00 286 HIS A C 1
ATOM 2360 O O . HIS A 1 286 ? -2.023 -13.466 5.628 1.00 84.00 286 HIS A O 1
ATOM 2366 N N . VAL A 1 287 ? -0.948 -14.851 7.037 1.00 84.69 287 VAL A N 1
ATOM 2367 C CA . VAL A 1 287 ? -0.405 -15.691 5.968 1.00 84.69 287 VAL A CA 1
ATOM 2368 C C . VAL A 1 287 ? -1.570 -16.477 5.371 1.00 84.69 287 VAL A C 1
ATOM 2370 O O . VAL A 1 287 ? -2.000 -17.484 5.935 1.00 84.69 287 VAL A O 1
ATOM 2373 N N . ASP A 1 288 ? -2.104 -15.971 4.265 1.00 87.31 288 ASP A N 1
ATOM 2374 C CA . ASP A 1 288 ? -3.191 -16.570 3.506 1.00 87.31 288 ASP A CA 1
ATOM 2375 C C . ASP A 1 288 ? -2.673 -16.946 2.118 1.00 87.31 288 ASP A C 1
ATOM 2377 O O . ASP A 1 288 ? -2.137 -16.126 1.379 1.00 87.31 288 ASP A O 1
ATOM 2381 N N . VAL A 1 289 ? -2.831 -18.215 1.749 1.00 89.88 289 VAL A N 1
ATOM 2382 C CA . VAL A 1 289 ? -2.404 -18.699 0.432 1.00 89.88 289 VAL A CA 1
ATOM 2383 C C . VAL A 1 289 ? -3.206 -18.050 -0.700 1.00 89.88 289 VAL A C 1
ATOM 2385 O O . VAL A 1 289 ? -2.720 -17.984 -1.825 1.00 89.88 289 VAL A O 1
ATOM 2388 N N . LEU A 1 290 ? -4.412 -17.547 -0.414 1.00 87.75 290 LEU A N 1
ATOM 2389 C CA . LEU A 1 290 ? -5.253 -16.878 -1.404 1.00 87.75 290 LEU A CA 1
ATOM 2390 C C . LEU A 1 290 ? -4.689 -15.521 -1.847 1.00 87.75 290 LEU A C 1
ATOM 2392 O O . LEU A 1 290 ? -4.955 -15.121 -2.976 1.00 87.75 290 LEU A O 1
ATOM 2396 N N . SER A 1 291 ? -3.889 -14.847 -1.011 1.00 88.19 291 SER A N 1
ATOM 2397 C CA . SER A 1 291 ? -3.220 -13.589 -1.376 1.00 88.19 291 SER A CA 1
ATOM 2398 C C . SER A 1 291 ? -1.830 -13.797 -1.974 1.00 88.19 291 SER A C 1
ATOM 2400 O O . SER A 1 291 ? -1.235 -12.840 -2.465 1.00 88.19 291 SER A O 1
ATOM 2402 N N . ALA A 1 292 ? -1.312 -15.033 -1.988 1.00 88.94 292 ALA A N 1
ATOM 2403 C CA . ALA A 1 292 ? 0.054 -15.327 -2.417 1.00 88.94 292 ALA A CA 1
ATOM 2404 C C . ALA A 1 292 ? 0.358 -14.810 -3.828 1.00 88.94 292 ALA A C 1
ATOM 2406 O O . ALA A 1 292 ? 1.445 -14.293 -4.055 1.00 88.94 292 ALA A O 1
ATOM 2407 N N . THR A 1 293 ? -0.595 -14.898 -4.761 1.00 87.62 293 THR A N 1
ATOM 2408 C CA . THR A 1 293 ? -0.405 -14.403 -6.133 1.00 87.62 293 THR A CA 1
ATOM 2409 C C . THR A 1 293 ? -0.069 -12.918 -6.182 1.00 87.62 293 THR A C 1
ATOM 2411 O O . THR A 1 293 ? 0.715 -12.527 -7.036 1.00 87.62 293 THR A O 1
ATOM 2414 N N . ASN A 1 294 ? -0.594 -12.117 -5.254 1.00 86.94 294 ASN A N 1
ATOM 2415 C CA . ASN A 1 294 ? -0.407 -10.667 -5.254 1.00 86.94 294 ASN A CA 1
ATOM 2416 C C . ASN A 1 294 ? 1.034 -10.301 -4.852 1.00 86.94 294 ASN A C 1
ATOM 2418 O O . ASN A 1 294 ? 1.661 -9.464 -5.489 1.00 86.94 294 ASN A O 1
ATOM 2422 N N . TYR A 1 295 ? 1.628 -11.065 -3.926 1.00 87.62 295 TYR A N 1
ATOM 2423 C CA . TYR A 1 295 ? 3.039 -10.927 -3.530 1.00 87.62 295 TYR A CA 1
ATOM 2424 C C . TYR A 1 295 ? 4.050 -11.330 -4.617 1.00 87.62 295 TYR A C 1
ATOM 2426 O O . TYR A 1 295 ? 5.242 -11.067 -4.473 1.00 87.62 295 TYR A O 1
ATOM 2434 N N . PHE A 1 296 ? 3.610 -12.003 -5.684 1.00 87.38 296 PHE A N 1
ATOM 2435 C CA . PHE A 1 296 ? 4.478 -12.411 -6.795 1.00 87.38 296 PHE A CA 1
ATOM 2436 C C . PHE A 1 296 ? 4.114 -11.746 -8.123 1.00 87.38 296 PHE A C 1
ATOM 2438 O O . PHE A 1 296 ? 4.907 -11.816 -9.060 1.00 87.38 296 PHE A O 1
ATOM 2445 N N . SER A 1 297 ? 2.936 -11.130 -8.231 1.00 86.56 297 SER A N 1
ATOM 2446 C CA . SER A 1 297 ? 2.518 -10.432 -9.442 1.00 86.56 297 SER A CA 1
ATOM 2447 C C . SER A 1 297 ? 3.301 -9.140 -9.624 1.00 86.56 297 SER A C 1
ATOM 2449 O O . SER A 1 297 ? 3.497 -8.386 -8.671 1.00 86.56 297 SER A O 1
ATOM 2451 N N . THR A 1 298 ? 3.697 -8.883 -10.864 1.00 87.38 298 THR A N 1
ATOM 2452 C CA . THR A 1 298 ? 4.176 -7.585 -11.342 1.00 87.38 298 THR A CA 1
ATOM 2453 C C . THR A 1 298 ? 3.040 -6.890 -12.094 1.00 87.38 298 THR A C 1
ATOM 2455 O O . THR A 1 298 ? 2.091 -7.553 -12.518 1.00 87.38 298 THR A O 1
ATOM 2458 N N . TYR A 1 299 ? 3.119 -5.566 -12.237 1.00 91.00 299 TYR A N 1
ATOM 2459 C CA . TYR A 1 299 ? 2.218 -4.789 -13.094 1.00 91.00 299 TYR A CA 1
ATOM 2460 C C . TYR A 1 299 ? 3.038 -4.107 -14.193 1.00 91.00 299 TYR A C 1
ATOM 2462 O O . TYR A 1 299 ? 4.189 -3.737 -13.954 1.00 91.00 299 TYR A O 1
ATOM 2470 N N . ASP A 1 300 ? 2.472 -3.929 -15.386 1.00 94.00 300 ASP A N 1
ATOM 2471 C CA . ASP A 1 300 ? 3.122 -3.127 -16.432 1.00 94.00 300 ASP A CA 1
ATOM 2472 C C . ASP A 1 300 ? 2.837 -1.628 -16.185 1.00 94.00 300 ASP A C 1
ATOM 2474 O O . ASP A 1 300 ? 1.686 -1.204 -16.308 1.00 94.00 300 ASP A O 1
ATOM 2478 N N . PRO A 1 301 ? 3.839 -0.782 -15.866 1.00 93.44 301 PRO A N 1
ATOM 2479 C CA . PRO A 1 301 ? 3.622 0.638 -15.571 1.00 93.44 301 PRO A CA 1
ATOM 2480 C C . PRO A 1 301 ? 3.141 1.461 -16.777 1.00 93.44 301 PRO A C 1
ATOM 2482 O O . PRO A 1 301 ? 2.750 2.620 -16.614 1.00 93.44 301 PRO A O 1
ATOM 2485 N N . TYR A 1 302 ? 3.161 0.884 -17.980 1.00 95.50 302 TYR A N 1
ATOM 2486 C CA . TYR A 1 302 ? 2.713 1.509 -19.218 1.00 95.50 302 TYR A CA 1
ATOM 2487 C C . TYR A 1 302 ? 1.428 0.894 -19.789 1.00 95.50 302 TYR A C 1
ATOM 2489 O O . TYR A 1 302 ? 0.921 1.415 -20.783 1.00 95.50 302 TYR A O 1
ATOM 2497 N N . ASP A 1 303 ? 0.867 -0.133 -19.141 1.00 95.19 303 ASP A N 1
ATOM 2498 C CA . ASP A 1 303 ? -0.427 -0.737 -19.504 1.00 95.19 303 ASP A CA 1
ATOM 2499 C C . ASP A 1 303 ? -1.442 -0.744 -18.343 1.00 95.19 303 ASP A C 1
ATOM 2501 O O . ASP A 1 303 ? -2.653 -0.661 -18.557 1.00 95.19 303 ASP A O 1
ATOM 2505 N N . GLU A 1 304 ? -0.958 -0.754 -17.099 1.00 95.31 304 GLU A N 1
ATOM 2506 C CA . GLU A 1 304 ? -1.754 -0.846 -15.880 1.00 95.31 304 GLU A CA 1
ATOM 2507 C C . GLU A 1 304 ? -1.587 0.387 -14.977 1.00 95.31 304 GLU A C 1
ATOM 2509 O O . GLU A 1 304 ? -0.516 0.982 -14.840 1.00 95.31 304 GLU A O 1
ATOM 2514 N N . LEU A 1 305 ? -2.677 0.783 -14.312 1.00 95.38 305 LEU A N 1
ATOM 2515 C CA . LEU A 1 305 ? -2.624 1.816 -13.276 1.00 95.38 305 LEU A CA 1
ATOM 2516 C C . LEU A 1 305 ? -1.906 1.275 -12.040 1.00 95.38 305 LEU A C 1
ATOM 2518 O O . LEU A 1 305 ? -2.172 0.155 -11.611 1.00 95.38 305 LEU A O 1
ATOM 2522 N N . ASN A 1 306 ? -1.083 2.104 -11.402 1.00 94.25 306 ASN A N 1
ATOM 2523 C CA . ASN A 1 306 ? -0.272 1.693 -10.263 1.00 94.25 306 ASN A CA 1
ATOM 2524 C C . ASN A 1 306 ? -1.165 1.182 -9.106 1.00 94.25 306 ASN A C 1
ATOM 2526 O O . ASN A 1 306 ? -1.997 1.937 -8.577 1.00 94.25 306 ASN A O 1
ATOM 2530 N N . PRO A 1 307 ? -0.994 -0.081 -8.675 1.00 94.44 307 PRO A N 1
ATOM 2531 C CA . PRO A 1 307 ? -1.867 -0.712 -7.688 1.00 94.44 307 PRO A CA 1
ATOM 2532 C C . PRO A 1 307 ? -1.769 -0.062 -6.301 1.00 94.44 307 PRO A C 1
ATOM 2534 O O . PRO A 1 307 ? -2.759 -0.022 -5.568 1.00 94.44 307 PRO A O 1
ATOM 2537 N N . SER A 1 308 ? -0.621 0.521 -5.948 1.00 95.25 308 SER A N 1
ATOM 2538 C CA . SER A 1 308 ? -0.442 1.224 -4.672 1.00 95.25 308 SER A CA 1
ATOM 2539 C C . SER A 1 308 ? -1.294 2.487 -4.600 1.00 95.25 308 SER A C 1
ATOM 2541 O O . SER A 1 308 ? -1.938 2.738 -3.579 1.00 95.25 308 SER A O 1
ATOM 2543 N N . PHE A 1 309 ? -1.391 3.244 -5.698 1.00 96.12 309 PHE A N 1
ATOM 2544 C CA . PHE A 1 309 ? -2.297 4.392 -5.767 1.00 96.12 309 PHE A CA 1
ATOM 2545 C C . PHE A 1 309 ? -3.771 3.971 -5.704 1.00 96.12 309 PHE A C 1
ATOM 2547 O O . PHE A 1 309 ? -4.561 4.609 -5.003 1.00 96.12 309 PHE A O 1
ATOM 2554 N N . GLN A 1 310 ? -4.152 2.875 -6.369 1.00 95.06 310 GLN A N 1
ATOM 2555 C CA . GLN A 1 310 ? -5.518 2.342 -6.292 1.00 95.06 310 GLN A CA 1
ATOM 2556 C C . GLN A 1 310 ? -5.892 1.942 -4.852 1.00 95.06 310 GLN A C 1
ATOM 2558 O O . GLN A 1 310 ? -6.954 2.326 -4.341 1.00 95.06 310 GLN A O 1
ATOM 2563 N N . ALA A 1 311 ? -5.001 1.219 -4.166 1.00 95.31 311 ALA A N 1
ATOM 2564 C CA . ALA A 1 311 ? -5.177 0.820 -2.772 1.00 95.31 311 ALA A CA 1
ATOM 2565 C C . ALA A 1 311 ? -5.261 2.041 -1.837 1.00 95.31 311 ALA A C 1
ATOM 2567 O O . ALA A 1 311 ? -6.106 2.091 -0.932 1.00 95.31 311 ALA A O 1
ATOM 2568 N N . ALA A 1 312 ? -4.433 3.057 -2.087 1.00 96.44 312 ALA A N 1
ATOM 2569 C CA . ALA A 1 312 ? -4.390 4.283 -1.304 1.00 96.44 312 ALA A CA 1
ATOM 2570 C C . ALA A 1 312 ? -5.672 5.112 -1.443 1.00 96.44 312 ALA A C 1
ATOM 2572 O O . ALA A 1 312 ? -6.240 5.524 -0.431 1.00 96.44 312 ALA A O 1
ATOM 2573 N N . ILE A 1 313 ? -6.182 5.301 -2.665 1.00 94.62 313 ILE A N 1
ATOM 2574 C CA . ILE A 1 313 ? -7.446 6.011 -2.915 1.00 94.62 313 ILE A CA 1
ATOM 2575 C C . ILE A 1 313 ? -8.633 5.274 -2.298 1.00 94.62 313 ILE A C 1
ATOM 2577 O O . ILE A 1 313 ? -9.491 5.904 -1.672 1.00 94.62 313 ILE A O 1
ATOM 2581 N N . THR A 1 314 ? -8.667 3.946 -2.410 1.00 91.94 314 THR A N 1
ATOM 2582 C CA . THR A 1 314 ? -9.708 3.126 -1.774 1.00 91.94 314 THR A CA 1
ATOM 2583 C C . THR A 1 314 ? -9.702 3.335 -0.259 1.00 91.94 314 THR A C 1
ATOM 2585 O O . THR A 1 314 ? -10.735 3.616 0.349 1.00 91.94 314 THR A O 1
ATOM 2588 N N . THR A 1 315 ? -8.519 3.293 0.355 1.00 92.50 315 THR A N 1
ATOM 2589 C CA . THR A 1 315 ? -8.356 3.486 1.801 1.00 92.50 315 THR A CA 1
ATOM 2590 C C . THR A 1 315 ? -8.683 4.913 2.251 1.00 92.50 315 THR A C 1
ATOM 2592 O O . THR A 1 315 ? -9.325 5.122 3.286 1.00 92.50 315 THR A O 1
ATOM 2595 N N . ALA A 1 316 ? -8.278 5.912 1.469 1.00 91.75 316 ALA A N 1
ATOM 2596 C CA . ALA A 1 316 ? -8.594 7.309 1.728 1.00 91.75 316 ALA A CA 1
ATOM 2597 C C . ALA A 1 316 ? -10.110 7.554 1.669 1.00 91.75 316 ALA A C 1
ATOM 2599 O O . ALA A 1 316 ? -10.652 8.245 2.528 1.00 91.75 316 ALA A O 1
ATOM 2600 N N . SER A 1 317 ? -10.801 6.920 0.717 1.00 88.75 317 SER A N 1
ATOM 2601 C CA . SER A 1 317 ? -12.262 6.981 0.577 1.00 88.75 317 SER A CA 1
ATOM 2602 C C . SER A 1 317 ? -12.975 6.426 1.807 1.00 88.75 317 SER A C 1
ATOM 2604 O O . SER A 1 317 ? -13.871 7.075 2.337 1.00 88.75 317 SER A O 1
ATOM 2606 N N . ILE A 1 318 ? -12.513 5.285 2.326 1.00 88.56 318 ILE A N 1
ATOM 2607 C CA . ILE A 1 318 ? -13.025 4.696 3.574 1.00 88.56 318 ILE A CA 1
ATOM 2608 C C . ILE A 1 318 ? -12.838 5.643 4.760 1.00 88.56 318 ILE A C 1
ATOM 2610 O O . ILE A 1 318 ? -13.699 5.742 5.624 1.00 88.56 318 ILE A O 1
ATOM 2614 N N . SER A 1 319 ? -11.715 6.357 4.803 1.00 87.50 319 SER A N 1
ATOM 2615 C CA . SER A 1 319 ? -11.386 7.252 5.917 1.00 87.50 319 SER A CA 1
ATOM 2616 C C . SER A 1 319 ? -12.233 8.526 5.962 1.00 87.50 319 SER A C 1
ATOM 2618 O O . SER A 1 319 ? -12.195 9.235 6.965 1.00 87.50 319 SER A O 1
ATOM 2620 N N . MET A 1 320 ? -12.949 8.843 4.879 1.00 85.19 320 MET A N 1
ATOM 2621 C CA . MET A 1 320 ? -13.870 9.980 4.811 1.00 85.19 320 MET A CA 1
ATOM 2622 C C . MET A 1 320 ? -15.298 9.636 5.267 1.00 85.19 320 MET A C 1
ATOM 2624 O O . MET A 1 320 ? -16.106 10.557 5.396 1.00 85.19 320 MET A O 1
ATOM 2628 N N . MET A 1 321 ? -15.616 8.350 5.460 1.00 80.94 321 MET A N 1
ATOM 2629 C CA . MET A 1 321 ? -16.942 7.860 5.874 1.00 80.94 321 MET A CA 1
ATOM 2630 C C . MET A 1 321 ? -17.169 7.998 7.380 1.00 80.94 321 MET A C 1
ATOM 2632 O O . MET A 1 321 ? -18.323 8.295 7.763 1.00 80.94 321 MET A O 1
#

pLDDT: mean 91.68, std 5.33, range [50.22, 98.19]

Secondary structure (DSSP, 8-state):
-PPP-PPPHHHHHHHHHHHHHHHHHHSS---SSS-TTTTS--STTHHHHHHHHHHHHTT--HHHHHHHHHTTS----TTTGGGS-HHHHHHHHHHHHHHHHHHHSPP-SS--HHHHHHHHHHHHHHHHHHHHHHHHHHHHHHHHHH-S-TT--SS----SHHHHHHHHHHHHHHHHHHHHHHHHTT-HHHHHHHHHHHHHHHHHHHHHHH-THHIIIIIGGGT-TTTEEEEEPTTS-EEEEEEEETTT--EEE----HHHHGGG--SHHHHHHIIIIIHHHGGGTTT-GGGTTTTT----TTTS--HHHHHHHHHHHHHT-

Foldseek 3Di:
DDDDDDDDPVNVVVLVVLQVVCCVVVVDGDDPPADSPNPDDPFQCLVLVVVLVVCVVVVNDPLQSQLCVVLVGDRDDPVCPVVDDPVSVVSSVVSSVVLVCQCPPDDDPDHDQLVCLVVVQVVLVVVLVVLLVVLLVVLVVLLCVLDPDNVDDDPQADDDPSSLSNVLSVLLNVLSVVLVVCVSSLNLLVLLLSLLVNLLSVLLVLLCVQPVCLCVQAPNLLRPPPQWDFDQDPVRDTDSQWIAGPVPRDIGGNDDDSVVSLVSDPDPVSNVCCVPRNVVSVCSVDVHPVCVVVRRDHDDSSRDHRSSSVSSVSSSVSNVD

Radius of gyration: 26.92 Å; chains: 1; bounding box: 65×46×77 Å

Sequence (321 aa):
MVKQLPMSLETEEELKAADHLFEQYYGRKPDKEDYVFSFTPIYQDELLFKVMEALQLSGIPPEDIYAYYKTDGLLACSVNDQFISEKDKKDYMNYRDEYCKAINEPLADTINTIQLTAYGNELLSSTFDKVQERLIGSLNDFIHRHSTEPNGIYNYEMQSEADYLLFSAIKTIKTMKGIALLINEQIPECIHSLGRSLFENYMYLNKINCDPSFFKMKLLPKVDKEHFQFVTKKDKTIDHNKVFHIETGDIYNIHVVIAELKKSFKNFEDQVLYDLYYSNSCQYIHVDVLSATNYFSTYDPYDELNPSFQAAITTASISMM